Protein AF-A0A1A8RB36-F1 (afdb_monomer_lite)

Foldseek 3Di:
DVVVVVVVVVVVVVVVVVVVVVVVVVVCVVPVPPPDPDDDDDDDDPPDDPVVVVVVVVVVVVVVVVVVVVCVVVVVVVVVPPPDDDDDDDDDDDDDDDDDDDDPDPVVVVVVVVPDPVVVVVVVVVVVVVVDPPDDPVVVVVVVVPPVPPPPPPDPVVVVVVVVVVVVVVVVVVVVVVVVVVVVVVVVVVVVVVVVVVVVVVVVVVVVVVVVVVVVVVVVVVVVVVVVVVVVVVVVVVVVVVVVVVVVVPVVDDDDDDDDDCPVVVVVVVVVVVVVVVVVVVVVVVVVVVVVVVVVVVVVVVVVVVVVVVVVVVVVVVVVVVVVVVVVVVVVVVVVVVVVVVVVVVVVVVVVVVVVVVVVVD

Radius of gyration: 53.54 Å; chains: 1; bounding box: 127×51×149 Å

Secondary structure (DSSP, 8-state):
-HHHHHHHHHHHHHHHHHHHHHHHHHHHHHHS-----------------HHHHHHHHHHHHHHHHHHHHHHHHHHHHHHTSTTS----------PPP--------HHHHHHHHHH--HHHHHHHHHHHHHH---S-HHHHHHHHTTTTT-------HHHHHHHHHHHHHHHHHHHHHHHHHHHHHHHHHHHHHHHHHHHHHHHHHHHHHHHHHHHHHHHHHHHHHHHHHHHHHHHHHHHHHHHHHHHHHHTTS---PPPPPTHHHHHHHHHHHHHHHHHHHHHHHHHHHHHHHHHHHHHHHHHHHHHHHHHHHHHHHHHHHHHHHHHHHHHHHHHHHHHHHHHHHHHHHHHHHHHHHHHHH-

Organism: NCBI:txid704102

Structure (mmCIF, N/CA/C/O backbone):
data_AF-A0A1A8RB36-F1
#
_entry.id   AF-A0A1A8RB36-F1
#
loop_
_atom_site.group_PDB
_atom_site.id
_atom_site.type_symbol
_atom_site.label_atom_id
_atom_site.label_alt_id
_atom_site.label_comp_id
_atom_site.label_asym_id
_atom_site.label_entity_id
_atom_site.label_seq_id
_atom_site.pdbx_PDB_ins_code
_atom_site.Cartn_x
_atom_site.Cartn_y
_atom_site.Cartn_z
_atom_site.occupancy
_atom_site.B_iso_or_equiv
_atom_site.auth_seq_id
_atom_site.auth_comp_id
_atom_site.auth_asym_id
_atom_site.auth_atom_id
_atom_site.pdbx_PDB_model_num
ATOM 1 N N . SER A 1 1 ? -52.722 11.140 6.844 1.00 55.00 1 SER A N 1
ATOM 2 C CA . SER A 1 1 ? -51.279 11.129 6.507 1.00 55.00 1 SER A CA 1
ATOM 3 C C . SER A 1 1 ? -50.569 9.772 6.524 1.00 55.00 1 SER A C 1
ATOM 5 O O . SER A 1 1 ? -49.581 9.642 5.812 1.00 55.00 1 SER A O 1
ATOM 7 N N . ASN A 1 2 ? -51.029 8.730 7.236 1.00 52.72 2 ASN A N 1
ATOM 8 C CA . ASN A 1 2 ? -50.232 7.492 7.382 1.00 52.72 2 ASN A CA 1
ATOM 9 C C . ASN A 1 2 ? -50.156 6.575 6.142 1.00 52.72 2 ASN A C 1
ATOM 11 O O . ASN A 1 2 ? -49.156 5.884 5.969 1.00 52.72 2 ASN A O 1
ATOM 15 N N . LYS A 1 3 ? -51.138 6.595 5.228 1.00 53.09 3 LYS A N 1
ATOM 16 C CA . LYS A 1 3 ? -51.108 5.738 4.021 1.00 53.09 3 LYS A CA 1
ATOM 17 C C . LYS A 1 3 ? -50.068 6.172 2.973 1.00 53.09 3 LYS A C 1
ATOM 19 O O . LYS A 1 3 ? -49.503 5.323 2.291 1.00 53.09 3 LYS A O 1
ATOM 24 N N . ALA A 1 4 ? -49.765 7.469 2.870 1.00 55.53 4 ALA A N 1
ATOM 25 C CA . ALA A 1 4 ? -48.789 7.985 1.901 1.00 55.53 4 ALA A CA 1
ATOM 26 C C . ALA A 1 4 ? -47.330 7.696 2.310 1.00 55.53 4 ALA A C 1
ATOM 28 O O . ALA A 1 4 ? -46.489 7.425 1.456 1.00 55.53 4 ALA A O 1
ATOM 29 N N . SER A 1 5 ? -47.043 7.694 3.617 1.00 56.19 5 SER A N 1
ATOM 30 C CA . SER A 1 5 ? -45.715 7.382 4.172 1.00 56.19 5 SER A CA 1
ATOM 31 C C . SER A 1 5 ? -45.340 5.903 3.994 1.00 56.19 5 SER A C 1
ATOM 33 O O . SER A 1 5 ? -44.224 5.583 3.584 1.00 56.19 5 SER A O 1
ATOM 35 N N . VAL A 1 6 ? -46.300 4.992 4.199 1.00 59.47 6 VAL A N 1
ATOM 36 C CA . VAL A 1 6 ? -46.096 3.543 4.011 1.00 59.47 6 VAL A CA 1
ATOM 37 C C . VAL A 1 6 ? -45.871 3.192 2.535 1.00 59.47 6 VAL A C 1
ATOM 39 O O . VAL A 1 6 ? -45.005 2.378 2.221 1.00 59.47 6 VAL A O 1
ATOM 42 N N . LYS A 1 7 ? -46.581 3.856 1.612 1.00 60.62 7 LYS A N 1
ATOM 43 C CA . LYS A 1 7 ? -46.430 3.617 0.167 1.00 60.62 7 LYS A CA 1
ATOM 44 C C . LYS A 1 7 ? -45.039 4.017 -0.348 1.00 60.62 7 LYS A C 1
ATOM 46 O O . LYS A 1 7 ? -44.454 3.271 -1.123 1.00 60.62 7 LYS A O 1
ATOM 51 N N . LYS A 1 8 ? -44.473 5.129 0.147 1.00 66.00 8 LYS A N 1
ATOM 52 C CA . LYS A 1 8 ? -43.108 5.575 -0.202 1.00 66.00 8 LYS A CA 1
ATOM 53 C C . LYS A 1 8 ? -42.016 4.636 0.323 1.00 66.00 8 LYS A C 1
ATOM 55 O O . LYS A 1 8 ? -41.050 4.375 -0.388 1.00 66.00 8 LYS A O 1
ATOM 60 N N . LYS A 1 9 ? -42.166 4.092 1.538 1.00 68.31 9 LYS A N 1
ATOM 61 C CA . LYS A 1 9 ? -41.209 3.111 2.086 1.00 68.31 9 LYS A CA 1
ATOM 62 C C . LYS A 1 9 ? -41.177 1.821 1.265 1.00 68.31 9 LYS A C 1
ATOM 64 O O . LYS A 1 9 ? -40.094 1.380 0.894 1.00 68.31 9 LYS A O 1
ATOM 69 N N . ASN A 1 10 ? -42.346 1.298 0.889 1.00 73.38 10 ASN A N 1
ATOM 70 C CA . ASN A 1 10 ? -42.429 0.111 0.035 1.00 73.38 10 ASN A CA 1
ATOM 71 C C . ASN A 1 10 ? -41.810 0.335 -1.350 1.00 73.38 10 ASN A C 1
ATOM 73 O O . ASN A 1 10 ? -41.162 -0.566 -1.871 1.00 73.38 10 ASN A O 1
ATOM 77 N N . ASP A 1 11 ? -41.969 1.525 -1.928 1.00 83.25 11 ASP A N 1
ATOM 78 C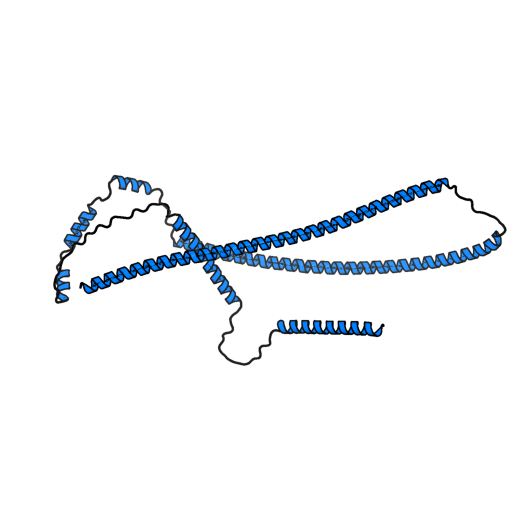 CA . ASP A 1 11 ? -41.381 1.870 -3.228 1.00 83.25 11 ASP A CA 1
ATOM 79 C C . ASP A 1 11 ? -39.845 1.963 -3.155 1.00 83.25 11 ASP A C 1
ATOM 81 O O . ASP A 1 11 ? -39.123 1.429 -3.998 1.00 83.25 11 ASP A O 1
ATOM 85 N N . THR A 1 12 ? -39.325 2.524 -2.059 1.00 82.62 12 THR A N 1
ATOM 86 C CA . THR A 1 12 ? -37.875 2.603 -1.809 1.00 82.62 12 THR A CA 1
ATOM 87 C C . THR A 1 12 ? -37.260 1.211 -1.605 1.00 82.62 12 THR A C 1
ATOM 89 O O . THR A 1 12 ? -36.168 0.926 -2.098 1.00 82.62 12 THR A O 1
ATOM 92 N N . ASP A 1 13 ? -37.965 0.318 -0.905 1.00 84.44 13 ASP A N 1
ATOM 93 C CA . ASP A 1 13 ? -37.527 -1.066 -0.700 1.00 84.44 13 ASP A CA 1
ATOM 94 C C . ASP A 1 13 ? -37.628 -1.908 -1.976 1.00 84.44 13 ASP A C 1
ATOM 96 O O . ASP A 1 13 ? -36.763 -2.749 -2.231 1.00 84.44 13 ASP A O 1
ATOM 100 N N . GLN A 1 14 ? -38.633 -1.658 -2.819 1.00 84.25 14 GLN A N 1
ATOM 101 C CA . GLN A 1 14 ? -38.723 -2.272 -4.143 1.00 84.25 14 GLN A CA 1
ATOM 102 C C . GLN A 1 14 ? -37.589 -1.809 -5.059 1.00 84.25 14 GLN A C 1
ATOM 104 O O . GLN A 1 14 ? -36.980 -2.644 -5.731 1.00 84.25 14 GLN A O 1
ATOM 109 N N . TRP A 1 15 ? -37.253 -0.517 -5.053 1.00 85.94 15 TRP A N 1
ATOM 110 C CA . TRP A 1 15 ? -36.119 0.008 -5.811 1.00 85.94 15 TRP A CA 1
ATOM 111 C C . TRP A 1 15 ? -34.793 -0.597 -5.334 1.00 85.94 15 TRP A C 1
ATOM 113 O O . TRP A 1 15 ? -34.035 -1.116 -6.152 1.00 85.94 15 TRP A O 1
ATOM 123 N N . ARG A 1 16 ? -34.558 -0.663 -4.015 1.00 87.88 16 ARG A N 1
ATOM 124 C CA . ARG A 1 16 ? -33.372 -1.327 -3.444 1.00 87.88 16 ARG A CA 1
ATOM 125 C C . ARG A 1 16 ? -33.250 -2.787 -3.873 1.00 87.88 16 ARG A C 1
ATOM 127 O O . ARG A 1 16 ? -32.173 -3.210 -4.285 1.00 87.88 16 ARG A O 1
ATOM 134 N N . LYS A 1 17 ? -34.344 -3.553 -3.826 1.00 92.38 17 LYS A N 1
ATOM 135 C CA . LYS A 1 17 ? -34.350 -4.958 -4.269 1.00 92.38 17 LYS A CA 1
ATOM 136 C C . LYS A 1 17 ? -34.052 -5.097 -5.763 1.00 92.38 17 LYS A C 1
ATOM 138 O O . LYS A 1 17 ? -33.335 -6.016 -6.148 1.00 92.38 17 LYS A O 1
ATOM 143 N N . ARG A 1 18 ? -34.564 -4.191 -6.603 1.00 90.25 18 ARG A N 1
ATOM 144 C CA . ARG A 1 18 ? -34.265 -4.179 -8.046 1.00 90.25 18 ARG A CA 1
ATOM 145 C C . ARG A 1 18 ? -32.794 -3.873 -8.318 1.00 90.25 18 ARG A C 1
ATOM 147 O O . ARG A 1 18 ? -32.191 -4.560 -9.133 1.00 90.25 18 ARG A O 1
ATOM 154 N N . VAL A 1 19 ? -32.213 -2.903 -7.612 1.00 91.50 19 VAL A N 1
ATOM 155 C CA . VAL A 1 19 ? -30.792 -2.541 -7.747 1.00 91.50 19 VAL A CA 1
ATOM 156 C C . VAL A 1 19 ? -29.882 -3.677 -7.285 1.00 91.50 19 VAL A C 1
ATOM 158 O O . VAL A 1 19 ? -28.946 -4.021 -7.998 1.00 91.50 19 VAL A O 1
ATOM 161 N N . LEU A 1 20 ? -30.180 -4.310 -6.145 1.00 89.31 20 LEU A N 1
ATOM 162 C CA . LEU A 1 20 ? -29.423 -5.474 -5.672 1.00 89.31 20 LEU A CA 1
ATOM 163 C C . LEU A 1 20 ? -29.477 -6.626 -6.679 1.00 89.31 20 LEU A C 1
ATOM 165 O O . LEU A 1 20 ? -28.438 -7.169 -7.035 1.00 89.31 20 LEU A O 1
ATOM 169 N N . LYS A 1 21 ? -30.661 -6.927 -7.222 1.00 91.62 21 LYS A N 1
ATOM 170 C CA . LYS A 1 21 ? -30.822 -7.983 -8.228 1.00 91.62 21 LYS A CA 1
ATOM 171 C C . LYS A 1 21 ? -30.089 -7.666 -9.538 1.00 91.62 21 LYS A C 1
ATOM 173 O O . LYS A 1 21 ? -29.508 -8.563 -10.136 1.00 91.62 21 LYS A O 1
ATOM 178 N N . ALA A 1 22 ? -30.085 -6.406 -9.974 1.00 86.25 22 ALA A N 1
ATOM 179 C CA . ALA A 1 22 ? -29.329 -5.971 -11.150 1.00 86.25 22 ALA A CA 1
ATOM 180 C C . ALA A 1 22 ? -27.809 -6.024 -10.913 1.00 86.25 22 ALA A C 1
ATOM 182 O O . ALA A 1 22 ? -27.064 -6.429 -11.799 1.00 86.25 22 ALA A O 1
ATOM 183 N N . SER A 1 23 ? -27.357 -5.674 -9.707 1.00 84.38 23 SER A N 1
ATOM 184 C CA . SER A 1 23 ? -25.958 -5.793 -9.291 1.00 84.38 23 SER A CA 1
ATOM 185 C C . SER A 1 23 ? -25.507 -7.255 -9.256 1.00 84.38 23 SER A C 1
ATOM 187 O O . SER A 1 23 ? -24.468 -7.585 -9.814 1.00 84.38 23 SER A O 1
ATOM 189 N N . GLU A 1 24 ? -26.280 -8.143 -8.629 1.00 84.62 24 GLU A N 1
ATOM 190 C CA . GLU A 1 24 ? -25.990 -9.583 -8.591 1.00 84.62 24 GLU A CA 1
ATOM 191 C C . GLU A 1 24 ? -25.989 -10.202 -9.992 1.00 84.62 24 GLU A C 1
ATOM 193 O O . GLU A 1 24 ? -25.144 -11.047 -10.287 1.00 84.62 24 GLU A O 1
ATOM 198 N N . PHE A 1 25 ? -26.888 -9.754 -10.873 1.00 84.38 25 PHE A N 1
ATOM 199 C CA . PHE A 1 25 ? -26.923 -10.180 -12.269 1.00 84.38 25 PHE A CA 1
ATOM 200 C C . PHE A 1 25 ? -25.685 -9.707 -13.042 1.00 84.38 25 PHE A C 1
ATOM 202 O O . PHE A 1 25 ? -25.046 -10.521 -13.697 1.00 84.38 25 PHE A O 1
ATOM 209 N N . ALA A 1 26 ? -25.276 -8.443 -12.899 1.00 81.31 26 ALA A N 1
ATOM 210 C CA . ALA A 1 26 ? -24.067 -7.921 -13.538 1.00 81.31 26 ALA A CA 1
ATOM 211 C C . ALA A 1 26 ? -22.793 -8.620 -13.036 1.00 81.31 26 ALA A C 1
ATOM 213 O O . ALA A 1 26 ? -21.917 -8.957 -13.826 1.00 81.31 26 ALA A O 1
ATOM 214 N N . VAL A 1 27 ? -22.699 -8.900 -11.732 1.00 77.25 27 VAL A N 1
ATOM 215 C CA . VAL A 1 27 ? -21.601 -9.694 -11.158 1.00 77.25 27 VAL A CA 1
ATOM 216 C C . VAL A 1 27 ? -21.644 -11.122 -11.709 1.00 77.25 27 VAL A C 1
ATOM 218 O O . VAL A 1 27 ? -20.621 -11.652 -12.132 1.00 77.25 27 VAL A O 1
ATOM 221 N N . SER A 1 28 ? -22.822 -11.737 -11.796 1.00 76.44 28 SER A N 1
ATOM 222 C CA . SER A 1 28 ? -22.956 -13.078 -12.373 1.00 76.44 28 SER A CA 1
ATOM 223 C C . SER A 1 28 ? -22.611 -13.103 -13.862 1.00 76.44 28 SER A C 1
ATOM 225 O O . SER A 1 28 ? -22.030 -14.072 -14.322 1.00 76.44 28 SER A O 1
ATOM 227 N N . GLU A 1 29 ? -22.891 -12.053 -14.628 1.00 76.69 29 GLU A N 1
ATOM 228 C CA . GLU A 1 29 ? -22.567 -11.985 -16.055 1.00 76.69 29 GLU A CA 1
ATOM 229 C C . GLU A 1 29 ? -21.078 -11.710 -16.310 1.00 76.69 29 GLU A C 1
ATOM 231 O O . GLU A 1 29 ? -20.478 -12.334 -17.182 1.00 76.69 29 GLU A O 1
ATOM 236 N N . VAL A 1 30 ? -20.450 -10.851 -15.503 1.00 76.75 30 VAL A N 1
ATOM 237 C CA . VAL A 1 30 ? -19.014 -10.541 -15.606 1.00 76.75 30 VAL A CA 1
ATOM 238 C C . VAL A 1 30 ? -18.143 -11.709 -15.128 1.00 76.75 30 VAL A C 1
ATOM 240 O O . VAL A 1 30 ? -17.067 -11.931 -15.682 1.00 76.75 30 VAL A O 1
ATOM 243 N N . PHE A 1 31 ? -18.601 -12.469 -14.127 1.00 66.88 31 PHE A N 1
ATOM 244 C CA . PHE A 1 31 ? -17.837 -13.571 -13.528 1.00 66.88 31 PHE A CA 1
ATOM 245 C C . PHE A 1 31 ? -18.344 -14.975 -13.897 1.00 66.88 31 PHE A C 1
ATOM 247 O O . PHE A 1 31 ? -17.691 -15.971 -13.560 1.00 66.88 31 PHE A O 1
ATOM 254 N N . SER A 1 32 ? -19.461 -15.102 -14.622 1.00 55.47 32 SER A N 1
ATOM 255 C CA . SER A 1 32 ? -19.815 -16.381 -15.238 1.00 55.47 32 SER A CA 1
ATOM 256 C C . SER A 1 32 ? -18.821 -16.668 -16.349 1.00 55.47 32 SER A C 1
ATOM 258 O O . SER A 1 32 ? -18.614 -15.899 -17.287 1.00 55.47 32 SER A O 1
ATOM 260 N N . HIS A 1 33 ? -18.154 -17.805 -16.208 1.00 49.72 33 HIS A N 1
ATOM 261 C CA . HIS A 1 33 ? -17.255 -18.311 -17.220 1.00 49.72 33 HIS A CA 1
ATOM 262 C C . HIS A 1 33 ? -18.118 -18.581 -18.449 1.00 49.72 33 HIS A C 1
ATOM 264 O O . HIS A 1 33 ? -18.950 -19.491 -18.430 1.00 49.72 33 HIS A O 1
ATOM 270 N N . LYS A 1 34 ? -17.982 -17.736 -19.479 1.00 48.44 34 LYS A N 1
ATOM 271 C CA . LYS A 1 34 ? -18.685 -17.887 -20.752 1.00 48.44 34 LYS A CA 1
ATOM 272 C C . LYS A 1 34 ? -18.519 -19.330 -21.211 1.00 48.44 34 LYS A C 1
ATOM 274 O O . LYS A 1 34 ? -17.426 -19.753 -21.580 1.00 48.44 34 LYS A O 1
ATOM 279 N N . LYS A 1 35 ? -19.616 -20.082 -21.163 1.00 49.25 35 LYS A N 1
ATOM 280 C CA . LYS A 1 35 ? -19.723 -21.410 -21.752 1.00 49.25 35 LYS A CA 1
ATOM 281 C C . LYS A 1 35 ? -19.615 -21.186 -23.256 1.00 49.25 35 LYS A C 1
ATOM 283 O O . LYS A 1 35 ? -20.574 -20.749 -23.891 1.00 49.25 35 LYS A O 1
ATOM 288 N N . THR A 1 36 ? -18.412 -21.362 -23.790 1.00 43.59 36 THR A N 1
ATOM 289 C CA . THR A 1 36 ? -18.126 -21.218 -25.213 1.00 43.59 36 THR A CA 1
ATOM 290 C C . THR A 1 36 ? -19.051 -22.159 -25.971 1.00 43.59 36 THR A C 1
ATOM 292 O O . THR A 1 36 ? -19.034 -23.375 -25.784 1.00 43.59 36 THR A O 1
ATOM 295 N N . HIS A 1 37 ? -19.941 -21.579 -26.775 1.00 42.09 37 HIS A N 1
ATOM 296 C CA . HIS A 1 37 ? -20.704 -22.339 -27.748 1.00 42.09 37 HIS A CA 1
ATOM 297 C C . HIS A 1 37 ? -19.713 -22.967 -28.727 1.00 42.09 37 HIS A C 1
ATOM 299 O O . HIS A 1 37 ? -18.995 -22.278 -29.445 1.00 42.09 37 HIS A O 1
ATOM 305 N N . SER A 1 38 ? -19.665 -24.294 -28.675 1.00 47.50 38 SER A N 1
ATOM 306 C CA . SER A 1 38 ? -19.011 -25.166 -29.638 1.00 47.50 38 SER A CA 1
ATOM 307 C C . SER A 1 38 ? -19.573 -24.893 -31.035 1.00 47.50 38 SER A C 1
ATOM 309 O O . SER A 1 38 ? -20.746 -25.154 -31.299 1.00 47.50 38 SER A O 1
ATOM 311 N N . GLY A 1 39 ? -18.731 -24.344 -31.909 1.00 37.41 39 GLY A N 1
ATOM 312 C CA . GLY A 1 39 ? -18.989 -24.130 -33.330 1.00 37.41 39 GLY A CA 1
ATOM 313 C C . GLY A 1 39 ? -17.654 -24.125 -34.070 1.00 37.41 39 GLY A C 1
ATOM 314 O O . GLY A 1 39 ? -16.886 -23.176 -33.973 1.00 37.41 39 GLY A O 1
ATOM 315 N N . ASN A 1 40 ? -17.352 -25.242 -34.726 1.00 47.59 40 ASN A N 1
ATOM 316 C CA . ASN A 1 40 ? -16.062 -25.602 -35.312 1.00 47.59 40 ASN A CA 1
ATOM 317 C C . ASN A 1 40 ? -15.508 -24.595 -36.342 1.00 47.59 40 ASN A C 1
ATOM 319 O O . ASN A 1 40 ? -16.163 -24.321 -37.342 1.00 47.59 40 ASN A O 1
ATOM 323 N N . SER A 1 41 ? -14.231 -24.218 -36.203 1.00 33.22 41 SER A N 1
ATOM 324 C CA . SER A 1 41 ? -13.307 -24.111 -37.344 1.00 33.22 41 SER A CA 1
ATOM 325 C C . SER A 1 41 ? -11.859 -24.292 -36.875 1.00 33.22 41 SER A C 1
ATOM 327 O O . SER A 1 41 ? -11.356 -23.558 -36.027 1.00 33.22 41 SER A O 1
ATOM 329 N N . ARG A 1 42 ? -11.218 -25.346 -37.386 1.00 50.50 42 ARG A N 1
ATOM 330 C CA . ARG A 1 42 ? -9.823 -25.721 -37.135 1.00 50.50 42 ARG A CA 1
ATOM 331 C C . ARG A 1 42 ? -8.891 -24.695 -37.780 1.00 50.50 42 ARG A C 1
ATOM 333 O O . ARG A 1 42 ? -8.963 -24.532 -38.990 1.00 50.50 42 ARG A O 1
ATOM 340 N N . LEU A 1 43 ? -8.017 -24.092 -36.969 1.00 49.19 43 LEU A N 1
ATOM 341 C CA . LEU A 1 43 ? -6.612 -23.703 -37.229 1.00 49.19 43 LEU A CA 1
ATOM 342 C C . LEU A 1 43 ? -6.194 -22.586 -36.257 1.00 49.19 43 LEU A C 1
ATOM 344 O O . LEU A 1 43 ? -5.782 -21.509 -36.662 1.00 49.19 43 LEU A O 1
ATOM 348 N N . VAL A 1 44 ? -6.295 -22.832 -34.952 1.00 40.00 44 VAL A N 1
ATOM 349 C CA . VAL A 1 44 ? -5.515 -22.085 -33.958 1.00 40.00 44 VAL A CA 1
ATOM 350 C C . VAL A 1 44 ? -5.116 -23.109 -32.911 1.00 40.00 44 VAL A C 1
ATOM 352 O O . VAL A 1 44 ? -5.971 -23.647 -32.204 1.00 40.00 44 VAL A O 1
ATOM 355 N N . ALA A 1 45 ? -3.828 -23.454 -32.885 1.00 43.41 45 ALA A N 1
ATOM 356 C CA . ALA A 1 45 ? -3.251 -24.197 -31.776 1.00 43.41 45 ALA A CA 1
ATOM 357 C C . ALA A 1 45 ? -3.665 -23.479 -30.479 1.00 43.41 45 ALA A C 1
ATOM 359 O O . ALA A 1 45 ? -3.540 -22.253 -30.436 1.00 43.41 45 ALA A O 1
ATOM 360 N N . PRO A 1 46 ? -4.207 -24.182 -29.467 1.00 42.81 46 PRO A N 1
ATOM 361 C CA . PRO A 1 46 ? -4.591 -23.555 -28.209 1.00 42.81 46 PRO A CA 1
ATOM 362 C C . PRO A 1 46 ? -3.404 -22.735 -27.720 1.00 42.81 46 PRO A C 1
ATOM 364 O O . PRO A 1 46 ? -2.336 -23.315 -27.526 1.00 42.81 46 PRO A O 1
ATOM 367 N N . LEU A 1 47 ? -3.556 -21.407 -27.621 1.00 49.19 47 LEU A N 1
ATOM 368 C CA . LEU A 1 47 ? -2.488 -20.550 -27.120 1.00 49.19 47 LEU A CA 1
ATOM 369 C C . LEU A 1 47 ? -2.085 -21.110 -25.764 1.00 49.19 47 LEU A C 1
ATOM 371 O O . LEU A 1 47 ? -2.891 -21.228 -24.837 1.00 49.19 47 LEU A O 1
ATOM 375 N N . GLN A 1 48 ? -0.857 -21.597 -25.776 1.00 50.66 48 GLN A N 1
ATOM 376 C CA . GLN A 1 48 ? -0.226 -22.370 -24.740 1.00 50.66 48 GLN A CA 1
ATOM 377 C C . GLN A 1 48 ? -0.193 -21.524 -23.460 1.00 50.66 48 GLN A C 1
ATOM 379 O O . GLN A 1 48 ? -0.197 -20.295 -23.491 1.00 50.66 48 GLN A O 1
ATOM 384 N N . SER A 1 49 ? -0.291 -22.236 -22.343 1.00 54.47 49 SER A N 1
ATOM 385 C CA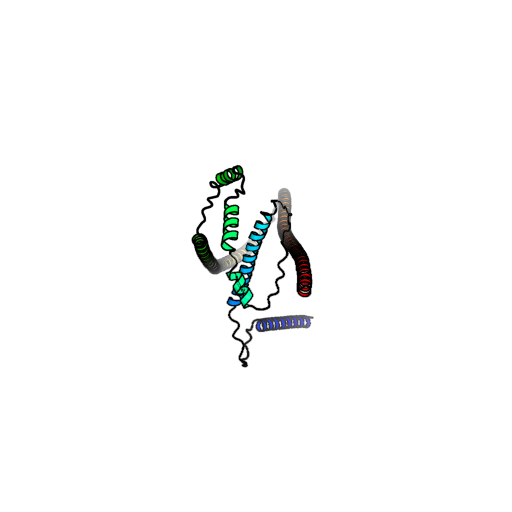 . SER A 1 49 ? -0.266 -21.800 -20.946 1.00 54.47 49 SER A CA 1
ATOM 386 C C . SER A 1 49 ? 0.348 -20.425 -20.650 1.00 54.47 49 SER A C 1
ATOM 388 O O . SER A 1 49 ? 1.386 -20.067 -21.190 1.00 54.47 49 SER A O 1
ATOM 390 N N . LEU A 1 50 ? -0.226 -19.739 -19.652 1.00 56.28 50 LEU A N 1
ATOM 391 C CA . LEU A 1 50 ? 0.305 -18.551 -18.955 1.00 56.28 50 LEU A CA 1
ATOM 392 C C . LEU A 1 50 ? 1.835 -18.587 -18.700 1.00 56.28 50 LEU A C 1
ATOM 394 O O . LEU A 1 50 ? 2.464 -17.536 -18.662 1.00 56.28 50 LEU A O 1
ATOM 398 N N . ASP A 1 51 ? 2.412 -19.785 -18.580 1.00 54.84 51 ASP A N 1
ATOM 399 C CA . ASP A 1 51 ? 3.854 -20.068 -18.500 1.00 54.84 51 ASP A CA 1
ATOM 400 C C . ASP A 1 51 ? 4.673 -19.486 -19.671 1.00 54.84 51 ASP A C 1
ATOM 402 O O . ASP A 1 51 ? 5.722 -18.900 -19.448 1.00 54.84 51 ASP A O 1
ATOM 406 N N . GLN A 1 52 ? 4.177 -19.532 -20.913 1.00 58.97 52 GLN A N 1
ATOM 407 C CA . GLN A 1 52 ? 4.933 -19.022 -22.068 1.00 58.97 52 GLN A CA 1
ATOM 408 C C . GLN A 1 52 ? 4.986 -17.494 -22.139 1.00 58.97 52 GLN A C 1
ATOM 410 O O . GLN A 1 52 ? 5.953 -16.934 -22.647 1.00 58.97 52 GLN A O 1
ATOM 415 N N . PHE A 1 53 ? 3.967 -16.799 -21.623 1.00 49.84 53 PHE A N 1
ATOM 416 C CA . PHE A 1 53 ? 4.020 -15.338 -21.504 1.00 49.84 53 PHE A CA 1
ATOM 417 C C . PHE A 1 53 ? 5.006 -14.902 -20.411 1.00 49.84 53 PHE A C 1
ATOM 419 O O . PHE A 1 53 ? 5.639 -13.862 -20.563 1.00 49.84 53 PHE A O 1
ATOM 426 N N . ALA A 1 54 ? 5.180 -15.709 -19.357 1.00 58.53 54 ALA A N 1
ATOM 427 C CA . ALA A 1 54 ? 6.183 -15.464 -18.323 1.00 58.53 54 ALA A CA 1
ATOM 428 C C . ALA A 1 54 ? 7.612 -15.675 -18.852 1.00 58.53 54 ALA A C 1
ATOM 430 O O . ALA A 1 54 ? 8.479 -14.843 -18.599 1.00 58.53 54 ALA A O 1
ATOM 431 N N . ASP A 1 55 ? 7.830 -16.705 -19.675 1.00 60.09 55 ASP A N 1
ATOM 432 C CA . ASP A 1 55 ? 9.131 -16.962 -20.307 1.00 60.09 55 ASP A CA 1
ATOM 433 C C . ASP A 1 55 ? 9.581 -15.807 -21.230 1.00 60.09 55 ASP A C 1
ATOM 435 O O . ASP A 1 55 ? 10.775 -15.533 -21.359 1.00 60.09 55 ASP A O 1
ATOM 439 N N . HIS A 1 56 ? 8.640 -15.089 -21.857 1.00 66.38 56 HIS A N 1
ATOM 440 C CA . HIS A 1 56 ? 8.943 -13.913 -22.681 1.00 66.38 56 HIS A CA 1
ATOM 441 C C . HIS A 1 56 ? 9.342 -12.679 -21.859 1.00 66.38 56 HIS A C 1
ATOM 443 O O . HIS A 1 56 ? 10.251 -11.951 -22.268 1.00 66.38 56 HIS A O 1
ATOM 449 N N . ASP A 1 57 ? 8.708 -12.456 -20.706 1.00 75.56 57 ASP A N 1
ATOM 450 C CA . ASP A 1 57 ? 9.073 -11.375 -19.781 1.00 75.56 57 ASP A CA 1
ATOM 451 C C . ASP A 1 57 ? 10.429 -11.656 -19.103 1.00 75.56 57 ASP A C 1
ATOM 453 O O . ASP A 1 57 ? 11.241 -10.742 -18.911 1.00 75.56 57 ASP A O 1
ATOM 457 N N . ASP A 1 58 ? 10.720 -12.926 -18.818 1.00 77.56 58 ASP A N 1
ATOM 458 C CA . ASP A 1 58 ? 12.011 -13.384 -18.300 1.00 77.56 58 ASP A CA 1
ATOM 459 C C . ASP A 1 58 ? 13.117 -13.228 -19.360 1.00 77.56 58 ASP A C 1
ATOM 461 O O . ASP A 1 58 ? 14.141 -12.598 -19.097 1.00 77.56 58 ASP A O 1
ATOM 465 N N . ALA A 1 59 ? 12.888 -13.660 -20.605 1.00 81.12 59 ALA A N 1
ATOM 466 C CA . ALA A 1 59 ? 13.842 -13.454 -21.700 1.00 81.12 59 ALA A CA 1
ATOM 467 C C . ALA A 1 59 ? 14.096 -11.960 -21.995 1.00 81.12 59 ALA A C 1
ATOM 469 O O . ALA A 1 59 ? 15.226 -11.556 -22.286 1.00 81.12 59 ALA A O 1
ATOM 470 N N . TYR A 1 60 ? 13.063 -11.115 -21.900 1.00 81.12 60 TYR A N 1
ATOM 471 C CA . TYR A 1 60 ? 13.188 -9.669 -22.097 1.00 81.12 60 TYR A CA 1
ATOM 472 C C . TYR A 1 60 ? 13.965 -8.994 -20.959 1.00 81.12 60 TYR A C 1
ATOM 474 O O . TYR A 1 60 ? 14.817 -8.135 -21.206 1.00 81.12 60 TYR A O 1
ATOM 482 N N . SER A 1 61 ? 13.719 -9.397 -19.712 1.00 85.25 61 SER A N 1
ATOM 483 C CA . SER A 1 61 ? 14.448 -8.876 -18.552 1.00 85.25 61 SER A CA 1
ATOM 484 C C . SER A 1 61 ? 15.904 -9.356 -18.510 1.00 85.25 61 SER A C 1
ATOM 486 O O . SER A 1 61 ? 16.789 -8.563 -18.176 1.00 85.25 61 SER A O 1
ATOM 488 N N . GLU A 1 62 ? 16.188 -10.583 -18.954 1.00 84.69 62 GLU A N 1
ATOM 489 C CA . GLU A 1 62 ? 17.548 -11.086 -19.173 1.00 84.69 62 GLU A CA 1
ATOM 490 C C . GLU A 1 62 ? 18.281 -10.301 -20.265 1.00 84.69 62 GLU A C 1
ATOM 492 O O . GLU A 1 62 ? 19.404 -9.844 -20.046 1.00 84.69 62 GLU A O 1
ATOM 497 N N . ALA A 1 63 ? 17.641 -10.063 -21.414 1.00 89.38 63 ALA A N 1
ATOM 498 C CA . ALA A 1 63 ? 18.219 -9.247 -22.480 1.00 89.38 63 ALA A CA 1
ATOM 499 C C . ALA A 1 63 ? 18.515 -7.815 -22.001 1.00 89.38 63 ALA A C 1
ATOM 501 O O . ALA A 1 63 ? 19.566 -7.252 -22.314 1.00 89.38 63 ALA A O 1
ATOM 502 N N . GLN A 1 64 ? 17.626 -7.233 -21.192 1.00 86.75 64 GLN A N 1
ATOM 503 C CA . GLN A 1 64 ? 17.811 -5.896 -20.635 1.00 86.75 64 GLN A CA 1
ATOM 504 C C . GLN A 1 64 ? 18.956 -5.838 -19.608 1.00 86.75 64 GLN A C 1
ATOM 506 O O . GLN A 1 64 ? 19.704 -4.858 -19.588 1.00 86.75 64 GLN A O 1
ATOM 511 N N . ALA A 1 65 ? 19.127 -6.879 -18.790 1.00 91.06 65 ALA A N 1
ATOM 512 C CA . ALA A 1 65 ? 20.242 -6.995 -17.852 1.00 91.06 65 ALA A CA 1
ATOM 513 C C . ALA A 1 65 ? 21.582 -7.195 -18.578 1.00 91.06 65 ALA A C 1
ATOM 515 O O . ALA A 1 65 ? 22.545 -6.494 -18.280 1.00 91.06 65 ALA A O 1
ATOM 516 N N . LEU A 1 66 ? 21.625 -8.069 -19.590 1.00 93.12 66 LEU A N 1
ATOM 517 C CA . LEU A 1 66 ? 22.816 -8.296 -20.416 1.00 93.12 66 LEU A CA 1
ATOM 518 C C . LEU A 1 66 ? 23.253 -7.026 -21.150 1.00 93.12 66 LEU A C 1
ATOM 520 O O . LEU A 1 66 ? 24.441 -6.710 -21.181 1.00 93.12 66 LEU A O 1
ATOM 524 N N . LEU A 1 67 ? 22.301 -6.266 -21.699 1.00 88.06 67 LEU A N 1
ATOM 525 C CA . LEU A 1 67 ? 22.582 -4.963 -22.302 1.00 88.06 67 LEU A CA 1
ATOM 526 C C . LEU A 1 67 ? 23.068 -3.948 -21.263 1.00 88.06 67 LEU A C 1
ATOM 528 O O . LEU A 1 67 ? 23.972 -3.173 -21.559 1.00 88.06 67 LEU A O 1
ATOM 532 N N . GLY A 1 68 ? 22.508 -3.953 -20.050 1.00 92.12 68 GLY A N 1
ATOM 533 C CA . GLY A 1 68 ? 22.959 -3.099 -18.949 1.00 92.12 68 GLY A CA 1
ATOM 534 C C . GLY A 1 68 ? 24.400 -3.387 -18.525 1.00 92.12 68 GLY A C 1
ATOM 535 O O . GLY A 1 68 ? 25.206 -2.462 -18.421 1.00 92.12 68 GLY A O 1
ATOM 536 N N . ASP A 1 69 ? 24.742 -4.662 -18.355 1.00 92.94 69 ASP A N 1
ATOM 537 C CA . ASP A 1 69 ? 26.083 -5.112 -17.976 1.00 92.94 69 ASP A CA 1
ATOM 538 C C . ASP A 1 69 ? 27.107 -4.855 -19.092 1.00 92.94 69 ASP A C 1
ATOM 540 O O . ASP A 1 69 ? 28.227 -4.402 -18.833 1.00 92.94 69 ASP A O 1
ATOM 544 N N . TRP A 1 70 ? 26.723 -5.086 -20.351 1.00 93.31 70 TRP A N 1
ATOM 545 C CA . TRP A 1 70 ? 27.572 -4.822 -21.514 1.00 93.31 70 TRP A CA 1
ATOM 546 C C . TRP A 1 70 ? 27.811 -3.322 -21.730 1.00 93.31 70 TRP A C 1
ATOM 548 O O . TRP A 1 70 ? 28.951 -2.896 -21.906 1.00 93.31 70 TRP A O 1
ATOM 558 N N . LEU A 1 71 ? 26.768 -2.491 -21.632 1.00 88.50 71 LEU A N 1
ATOM 559 C CA . LEU A 1 71 ? 26.918 -1.033 -21.687 1.00 88.50 71 LEU A CA 1
ATOM 560 C C . LEU A 1 71 ? 27.749 -0.515 -20.508 1.00 88.50 71 LEU A C 1
ATOM 562 O O . LEU A 1 71 ? 28.570 0.377 -20.686 1.00 88.50 71 LEU A O 1
ATOM 566 N N . GLY A 1 72 ? 27.579 -1.087 -19.315 1.00 88.69 72 GLY A N 1
ATOM 567 C CA . GLY A 1 72 ? 28.351 -0.716 -18.130 1.00 88.69 72 GLY A CA 1
ATOM 568 C C . GLY A 1 72 ? 29.830 -1.103 -18.201 1.00 88.69 72 GLY A C 1
ATOM 569 O O . GLY A 1 72 ? 30.654 -0.443 -17.572 1.00 88.69 72 GLY A O 1
ATOM 570 N N . THR A 1 73 ? 30.177 -2.146 -18.957 1.00 83.19 73 THR A N 1
ATOM 571 C CA . THR A 1 73 ? 31.570 -2.558 -19.193 1.00 83.19 73 THR A CA 1
ATOM 572 C C . THR A 1 73 ? 32.203 -1.790 -20.348 1.00 83.19 73 THR A C 1
ATOM 574 O O . THR A 1 73 ? 33.342 -1.357 -20.214 1.00 83.19 73 THR A O 1
ATOM 577 N N . LYS A 1 74 ? 31.469 -1.541 -21.440 1.00 80.50 74 LYS A N 1
ATOM 578 C CA . LYS A 1 74 ? 31.962 -0.748 -22.576 1.00 80.50 74 LYS A CA 1
ATOM 579 C C . LYS A 1 74 ? 32.142 0.732 -22.253 1.00 80.50 74 LYS A C 1
ATOM 581 O O . LYS A 1 74 ? 33.218 1.251 -22.502 1.00 80.50 74 LYS A O 1
ATOM 586 N N . LEU A 1 75 ? 31.169 1.373 -21.600 1.00 74.88 75 LEU A N 1
ATOM 587 C CA . LEU A 1 75 ? 31.301 2.779 -21.190 1.00 74.88 75 LEU A CA 1
ATOM 588 C C . LEU A 1 75 ? 32.396 2.981 -20.134 1.00 74.88 75 LEU A C 1
ATOM 590 O O . LEU A 1 75 ? 32.991 4.046 -20.067 1.00 74.88 75 LEU A O 1
ATOM 594 N N . ARG A 1 76 ? 32.664 1.969 -19.299 1.00 72.12 76 ARG A N 1
ATOM 595 C CA . ARG A 1 76 ? 33.746 2.027 -18.310 1.00 72.12 76 ARG A CA 1
ATOM 596 C C . ARG A 1 76 ? 35.121 1.879 -18.961 1.00 72.12 76 ARG A C 1
ATOM 598 O O . ARG A 1 76 ? 36.015 2.609 -18.580 1.00 72.12 76 ARG A O 1
ATOM 605 N N . LEU A 1 77 ? 35.251 0.994 -19.952 1.00 66.44 77 LEU A N 1
ATOM 606 C CA . LEU A 1 77 ? 36.465 0.849 -20.765 1.00 66.44 77 LEU A CA 1
ATOM 607 C C . LEU A 1 77 ? 36.749 2.090 -21.621 1.00 66.44 77 LEU A C 1
ATOM 609 O O . LEU A 1 77 ? 37.901 2.474 -21.750 1.00 66.44 77 LEU A O 1
ATOM 613 N N . GLU A 1 78 ? 35.715 2.720 -22.184 1.00 62.84 78 GLU A N 1
ATOM 614 C CA . GLU A 1 78 ? 35.865 3.956 -22.965 1.00 62.84 78 GLU A CA 1
ATOM 615 C C . GLU A 1 78 ? 36.268 5.152 -22.086 1.00 62.84 78 GLU A C 1
ATOM 617 O O . GLU A 1 78 ? 37.075 5.959 -22.523 1.00 62.84 78 GLU A O 1
ATOM 622 N N . LEU A 1 79 ? 35.789 5.241 -20.836 1.00 58.47 79 LEU A N 1
ATOM 623 C CA . LEU A 1 79 ? 36.230 6.278 -19.887 1.00 58.47 79 LEU A CA 1
ATOM 624 C C . LEU A 1 79 ? 37.650 6.060 -19.337 1.00 58.47 79 LEU A C 1
ATOM 626 O O . LEU A 1 79 ? 38.236 6.995 -18.812 1.00 58.47 79 LEU A O 1
ATOM 630 N N . GLU A 1 80 ? 38.174 4.837 -19.396 1.00 55.28 80 GLU A N 1
ATOM 631 C CA . GLU A 1 80 ? 39.498 4.478 -18.860 1.00 55.28 80 GLU A CA 1
ATOM 632 C C . GLU A 1 80 ? 40.598 4.560 -19.940 1.00 55.28 80 GLU A C 1
ATOM 634 O O . GLU A 1 80 ? 41.769 4.360 -19.640 1.00 55.28 80 GLU A O 1
ATOM 639 N N . MET A 1 81 ? 40.226 4.867 -21.192 1.00 51.62 81 MET A N 1
ATOM 640 C CA . MET A 1 81 ? 41.128 5.027 -22.342 1.00 51.62 81 MET A CA 1
ATOM 641 C C . MET A 1 81 ? 41.179 6.460 -22.914 1.00 51.62 81 MET A C 1
ATOM 643 O O . MET A 1 81 ? 41.884 6.678 -23.893 1.00 51.62 81 MET A O 1
ATOM 647 N N . ASP A 1 82 ? 40.446 7.423 -22.342 1.00 43.44 82 ASP A N 1
ATOM 648 C CA . ASP A 1 82 ? 40.335 8.807 -22.861 1.00 43.44 82 ASP A CA 1
ATOM 649 C C . ASP A 1 82 ? 41.366 9.788 -22.254 1.00 43.44 82 ASP A C 1
ATOM 651 O O . ASP A 1 82 ? 41.302 10.982 -22.522 1.00 43.44 82 ASP A O 1
ATOM 655 N N . ASP A 1 83 ? 42.322 9.299 -21.450 1.00 46.16 83 ASP A N 1
ATOM 656 C CA . ASP A 1 83 ? 43.343 10.126 -20.774 1.00 46.16 83 ASP A CA 1
ATOM 657 C C . ASP A 1 83 ? 44.779 9.954 -21.329 1.00 46.16 83 ASP A C 1
ATOM 659 O O . ASP A 1 83 ? 45.726 10.403 -20.694 1.00 46.16 83 ASP A O 1
ATOM 663 N N . GLU A 1 84 ? 44.985 9.356 -22.510 1.00 44.00 84 GLU A N 1
ATOM 664 C CA . GLU A 1 84 ? 46.327 9.265 -23.124 1.00 44.00 84 GLU A CA 1
ATOM 665 C C . GLU A 1 84 ? 46.301 9.638 -24.621 1.00 44.00 84 GLU A C 1
ATOM 667 O O . GLU A 1 84 ? 45.972 8.835 -25.494 1.00 44.00 84 GLU A O 1
ATOM 672 N N . ASP A 1 85 ? 46.598 10.918 -24.853 1.00 39.22 85 ASP A N 1
ATOM 673 C CA . ASP A 1 85 ? 47.199 11.593 -26.011 1.00 39.22 85 ASP A CA 1
ATOM 674 C C . ASP A 1 85 ? 47.101 10.999 -27.439 1.00 39.22 85 ASP A C 1
ATOM 676 O O . ASP A 1 85 ? 47.676 9.973 -27.805 1.00 39.22 85 ASP A O 1
ATOM 680 N N . ASP A 1 86 ? 46.487 11.811 -28.309 1.00 39.28 86 ASP A N 1
ATOM 681 C CA . ASP A 1 86 ? 46.622 11.833 -29.771 1.00 39.28 86 ASP A CA 1
ATOM 682 C C . ASP A 1 86 ? 48.023 12.330 -30.183 1.00 39.28 86 ASP A C 1
ATOM 684 O O . ASP A 1 86 ? 48.432 13.430 -29.799 1.00 39.28 86 ASP A O 1
ATOM 688 N N . PRO A 1 87 ? 48.745 11.579 -31.033 1.00 42.16 87 PRO A N 1
ATOM 689 C CA . PRO A 1 87 ? 49.383 12.254 -32.159 1.00 42.16 87 PRO A CA 1
ATOM 690 C C . PRO A 1 87 ? 49.078 11.584 -33.506 1.00 42.16 87 PRO A C 1
ATOM 692 O O . PRO A 1 87 ? 49.763 10.670 -33.971 1.00 42.16 87 PRO A O 1
ATOM 695 N N . ARG A 1 88 ? 48.112 12.146 -34.233 1.00 31.27 88 ARG A N 1
ATOM 696 C CA . ARG A 1 88 ? 48.091 12.126 -35.698 1.00 31.27 88 ARG A CA 1
ATOM 697 C C . ARG A 1 88 ? 49.240 12.967 -36.260 1.00 31.27 88 ARG A C 1
ATOM 699 O O . ARG A 1 88 ? 49.267 14.181 -36.073 1.00 31.27 88 ARG A O 1
ATOM 706 N N . ASN A 1 89 ? 50.090 12.335 -37.070 1.00 30.08 89 ASN A N 1
ATOM 707 C CA . ASN A 1 89 ? 50.319 12.640 -38.496 1.00 30.08 89 ASN A CA 1
ATOM 708 C C . ASN A 1 89 ? 51.770 12.353 -38.902 1.00 30.08 89 ASN A C 1
ATOM 710 O O . ASN A 1 89 ? 52.670 13.126 -38.590 1.00 30.08 89 ASN A O 1
ATOM 714 N N . THR A 1 90 ? 51.972 11.335 -39.736 1.00 31.27 90 THR A N 1
ATOM 715 C CA . THR A 1 90 ? 52.877 11.442 -40.893 1.00 31.27 90 THR A CA 1
ATOM 716 C C . THR A 1 90 ? 52.523 10.344 -41.888 1.00 31.27 90 THR A C 1
ATOM 718 O O . THR A 1 90 ? 52.880 9.182 -41.735 1.00 31.27 90 THR A O 1
ATOM 721 N N . ALA A 1 91 ? 51.735 10.725 -42.889 1.00 37.66 91 ALA A N 1
ATOM 722 C CA . ALA A 1 91 ? 51.639 9.998 -44.140 1.00 37.66 91 ALA A CA 1
ATOM 723 C C . ALA A 1 91 ? 52.601 10.676 -45.123 1.00 37.66 91 ALA A C 1
ATOM 725 O O . ALA A 1 91 ? 52.357 11.809 -45.527 1.00 37.66 91 ALA A O 1
ATOM 726 N N . GLU A 1 92 ? 53.665 9.980 -45.505 1.00 32.72 92 GLU A N 1
ATOM 727 C CA . GLU A 1 92 ? 54.446 10.223 -46.724 1.00 32.72 92 GLU A CA 1
ATOM 728 C C . GLU A 1 92 ? 54.568 8.849 -47.394 1.00 32.72 92 GLU A C 1
ATOM 730 O O . GLU A 1 92 ? 55.187 7.933 -46.870 1.00 32.72 92 GLU A O 1
ATOM 735 N N . ASN A 1 93 ? 53.697 8.530 -48.349 1.00 34.50 93 ASN A N 1
ATOM 736 C CA . ASN A 1 93 ? 53.897 8.767 -49.777 1.00 34.50 93 ASN A CA 1
ATOM 737 C C . ASN A 1 93 ? 55.269 8.300 -50.282 1.00 34.50 93 ASN A C 1
ATOM 739 O O . ASN A 1 93 ? 56.217 9.074 -50.315 1.00 34.50 93 ASN A O 1
ATOM 743 N N . THR A 1 94 ? 55.347 7.063 -50.769 1.00 30.64 94 THR A N 1
ATOM 744 C CA . THR A 1 94 ? 56.179 6.725 -51.931 1.00 30.64 94 THR A CA 1
ATOM 745 C C . THR A 1 94 ? 55.536 5.537 -52.639 1.00 30.64 94 THR A C 1
ATOM 747 O O . THR A 1 94 ? 55.694 4.389 -52.237 1.00 30.64 94 THR A O 1
ATOM 750 N N . GLN A 1 95 ? 54.782 5.821 -53.698 1.00 36.12 95 GLN A N 1
ATOM 751 C CA . GLN A 1 95 ? 54.669 4.885 -54.811 1.00 36.12 95 GLN A CA 1
ATOM 752 C C . GLN A 1 95 ? 55.840 5.126 -55.769 1.00 36.12 95 GLN A C 1
ATOM 754 O O . GLN A 1 95 ? 56.098 6.284 -56.104 1.00 36.12 95 GLN A O 1
ATOM 759 N N . PRO A 1 96 ? 56.489 4.080 -56.296 1.00 32.59 96 PRO A N 1
ATOM 760 C CA . PRO A 1 96 ? 57.130 4.142 -57.595 1.00 32.59 96 PRO A CA 1
ATOM 761 C C . PRO A 1 96 ? 56.116 3.721 -58.661 1.00 32.59 96 PRO A C 1
ATOM 763 O O . PRO A 1 96 ? 55.611 2.600 -58.672 1.00 32.59 96 PRO A O 1
ATOM 766 N N . ALA A 1 97 ? 55.818 4.656 -59.554 1.00 33.12 97 ALA A N 1
ATOM 767 C CA . ALA A 1 97 ? 55.126 4.385 -60.798 1.00 33.12 97 ALA A CA 1
ATOM 768 C C . ALA A 1 97 ? 56.054 3.694 -61.815 1.00 33.12 97 ALA A C 1
ATOM 770 O O . ALA A 1 97 ? 57.272 3.859 -61.769 1.00 33.12 97 ALA A O 1
ATOM 771 N N . ALA A 1 98 ? 55.390 3.075 -62.796 1.00 35.97 98 ALA A N 1
ATOM 772 C CA . ALA A 1 98 ? 55.856 2.613 -64.105 1.00 35.97 98 ALA A CA 1
ATOM 773 C C . ALA A 1 98 ? 56.370 1.171 -64.205 1.00 35.97 98 ALA A C 1
ATOM 775 O O . ALA A 1 98 ? 57.551 0.933 -64.026 1.00 35.97 98 ALA A O 1
ATOM 776 N N . PHE A 1 99 ? 55.504 0.278 -64.705 1.00 35.56 99 PHE A N 1
ATOM 777 C CA . PHE A 1 99 ? 55.824 -0.561 -65.869 1.00 35.56 99 PHE A CA 1
ATOM 778 C C . PHE A 1 99 ? 54.563 -0.765 -66.720 1.00 35.56 99 PHE A C 1
ATOM 780 O O . PHE A 1 99 ? 53.716 -1.608 -66.444 1.00 35.56 99 PHE A O 1
ATOM 787 N N . ALA A 1 100 ? 54.431 0.049 -67.767 1.00 49.62 100 ALA A N 1
ATOM 788 C CA . ALA A 1 100 ? 53.479 -0.185 -68.842 1.00 49.62 100 ALA A CA 1
ATOM 789 C C . ALA A 1 100 ? 54.031 -1.293 -69.748 1.00 49.62 100 ALA A C 1
ATOM 791 O O . ALA A 1 100 ? 54.973 -1.058 -70.510 1.00 49.62 100 ALA A O 1
ATOM 792 N N . HIS A 1 101 ? 53.455 -2.492 -69.684 1.00 48.84 101 HIS A N 1
ATOM 793 C CA . HIS A 1 101 ? 53.739 -3.562 -70.635 1.00 48.84 101 HIS A CA 1
ATOM 794 C C . HIS A 1 101 ? 52.435 -4.076 -71.241 1.00 48.84 101 HIS A C 1
ATOM 796 O O . HIS A 1 101 ? 51.511 -4.471 -70.542 1.00 48.84 101 HIS A O 1
ATOM 802 N N . ASN A 1 102 ? 52.364 -4.017 -72.571 1.00 56.47 102 ASN A N 1
ATOM 803 C CA . ASN A 1 102 ? 51.280 -4.580 -73.362 1.00 56.47 102 ASN A CA 1
ATOM 804 C C . ASN A 1 102 ? 51.329 -6.109 -73.248 1.00 56.47 102 ASN A C 1
ATOM 806 O O . ASN A 1 102 ? 52.300 -6.720 -73.692 1.00 56.47 102 ASN A O 1
ATOM 810 N N . TYR A 1 103 ? 50.285 -6.715 -72.686 1.00 51.47 103 TYR A N 1
ATOM 811 C CA . TYR A 1 103 ? 50.129 -8.167 -72.597 1.00 51.47 103 TYR A CA 1
ATOM 812 C C . TYR A 1 103 ? 49.043 -8.610 -73.580 1.00 51.47 103 TYR A C 1
ATOM 814 O O . TYR A 1 103 ? 47.875 -8.272 -73.408 1.00 51.47 103 TYR A O 1
ATOM 822 N N . SER A 1 104 ? 49.415 -9.339 -74.634 1.00 59.44 104 SER A N 1
ATOM 823 C CA . SER A 1 104 ? 48.472 -9.850 -75.642 1.00 59.44 104 SER A CA 1
ATOM 824 C C . SER A 1 104 ? 48.067 -11.316 -75.427 1.00 59.44 104 SER A C 1
ATOM 826 O O . SER A 1 104 ? 47.238 -11.818 -76.185 1.00 59.44 104 SER A O 1
ATOM 828 N N . ASN A 1 105 ? 48.601 -12.008 -74.409 1.00 65.25 105 ASN A N 1
ATOM 829 C CA . ASN A 1 105 ? 48.238 -13.390 -74.076 1.00 65.25 105 ASN A CA 1
ATOM 830 C C . ASN A 1 105 ? 48.511 -13.733 -72.592 1.00 65.25 105 ASN A C 1
ATOM 832 O O . ASN A 1 105 ? 49.468 -13.242 -71.999 1.00 65.25 105 ASN A O 1
ATOM 836 N N . PHE A 1 106 ? 47.673 -14.598 -72.013 1.00 67.06 106 PHE A N 1
ATOM 837 C CA . PHE A 1 106 ? 47.704 -15.054 -70.618 1.00 67.06 106 PHE A CA 1
ATOM 838 C C . PHE A 1 106 ? 48.913 -15.954 -70.300 1.00 67.06 106 PHE A C 1
ATOM 840 O O . PHE A 1 106 ? 49.425 -15.924 -69.184 1.00 67.06 106 PHE A O 1
ATOM 847 N N . ASP A 1 107 ? 49.414 -16.705 -71.284 1.00 73.56 107 ASP A N 1
ATOM 848 C CA . ASP A 1 107 ? 50.569 -17.596 -71.095 1.00 73.56 107 ASP A CA 1
ATOM 849 C C . ASP A 1 107 ? 51.898 -16.830 -70.932 1.00 73.56 107 ASP A C 1
ATOM 851 O O . ASP A 1 107 ? 52.771 -17.262 -70.178 1.00 73.56 107 ASP A O 1
ATOM 855 N N . ASP A 1 108 ? 52.029 -15.647 -71.546 1.00 70.25 108 ASP A N 1
ATOM 856 C CA . ASP A 1 108 ? 53.215 -14.782 -71.403 1.00 70.25 108 ASP A CA 1
ATOM 857 C C . ASP A 1 108 ? 53.340 -14.189 -69.987 1.00 70.25 108 ASP A C 1
ATOM 859 O O . ASP A 1 108 ? 54.447 -13.918 -69.521 1.00 70.25 108 ASP A O 1
ATOM 863 N N . LEU A 1 109 ? 52.217 -14.010 -69.276 1.00 68.25 109 LEU A N 1
ATOM 864 C CA . LEU A 1 109 ? 52.210 -13.540 -67.884 1.00 68.25 109 LEU A CA 1
ATOM 865 C C . LEU A 1 109 ? 52.803 -14.590 -66.940 1.00 68.25 109 LEU A C 1
ATOM 867 O O . LEU A 1 109 ? 53.598 -14.259 -66.063 1.00 68.25 109 LEU A O 1
ATOM 871 N N . TYR A 1 110 ? 52.439 -15.858 -67.139 1.00 67.00 110 TYR A N 1
ATOM 872 C CA . TYR A 1 110 ? 52.933 -16.955 -66.309 1.00 67.00 110 TYR A CA 1
ATOM 873 C C . TYR A 1 110 ? 54.401 -17.274 -66.583 1.00 67.00 110 TYR A C 1
ATOM 875 O O . TYR A 1 110 ? 55.137 -17.565 -65.643 1.00 67.00 110 TYR A O 1
ATOM 883 N N . ALA A 1 111 ? 54.838 -17.184 -67.842 1.00 65.88 111 ALA A N 1
ATOM 884 C CA . ALA A 1 111 ? 56.239 -17.382 -68.199 1.00 65.88 111 ALA A CA 1
ATOM 885 C C . ALA A 1 111 ? 57.148 -16.330 -67.540 1.00 65.88 111 ALA A C 1
ATOM 887 O O . ALA A 1 111 ? 58.197 -16.677 -67.006 1.00 65.88 111 ALA A O 1
ATOM 888 N N . ARG A 1 112 ? 56.715 -15.063 -67.493 1.00 60.41 112 ARG A N 1
ATOM 889 C CA . ARG A 1 112 ? 57.514 -13.973 -66.915 1.00 60.41 112 ARG A CA 1
ATOM 890 C C . ARG A 1 112 ? 57.554 -14.010 -65.381 1.00 60.41 112 ARG A C 1
ATOM 892 O O . ARG A 1 112 ? 58.625 -13.846 -64.814 1.00 60.41 112 ARG A O 1
ATOM 899 N N . LEU A 1 113 ? 56.435 -14.337 -64.725 1.00 62.28 113 LEU A N 1
ATOM 900 C CA . LEU A 1 113 ? 56.397 -14.586 -63.272 1.00 62.28 113 LEU A CA 1
ATOM 901 C C . LEU A 1 113 ? 57.231 -15.807 -62.849 1.00 62.28 113 LEU A C 1
ATOM 903 O O . LEU A 1 113 ? 57.661 -15.893 -61.704 1.00 62.28 113 LEU A O 1
ATOM 907 N N . ALA A 1 114 ? 57.438 -16.771 -63.750 1.00 63.34 114 ALA A N 1
ATOM 908 C CA . ALA A 1 114 ? 58.247 -17.956 -63.478 1.00 63.34 114 ALA A CA 1
ATOM 909 C C . ALA A 1 114 ? 59.760 -17.722 -63.665 1.00 63.34 114 ALA A C 1
ATOM 911 O O . ALA A 1 114 ? 60.553 -18.484 -63.113 1.00 63.34 114 ALA A O 1
ATOM 912 N N . GLU A 1 115 ? 60.157 -16.700 -64.432 1.00 59.19 115 GLU A N 1
ATOM 913 C CA . GLU A 1 115 ? 61.560 -16.350 -64.710 1.00 59.19 115 GLU A CA 1
ATOM 914 C C . GLU A 1 115 ? 62.120 -15.260 -63.775 1.00 59.19 115 GLU A C 1
ATOM 916 O O . GLU A 1 115 ? 63.333 -15.049 -63.742 1.00 59.19 115 GLU A O 1
ATOM 921 N N . GLU A 1 116 ? 61.276 -14.572 -63.000 1.00 58.12 116 GLU A N 1
ATOM 922 C CA . GLU A 1 116 ? 61.699 -13.477 -62.123 1.00 58.12 116 GLU A CA 1
ATOM 923 C C . GLU A 1 116 ? 62.378 -14.026 -60.852 1.00 58.12 116 GLU A C 1
ATOM 925 O O . GLU A 1 116 ? 61.751 -14.595 -59.958 1.00 58.12 116 GLU A O 1
ATOM 930 N N . GLU A 1 117 ? 63.705 -13.880 -60.775 1.00 61.09 117 GLU A N 1
ATOM 931 C CA . GLU A 1 117 ? 64.557 -14.311 -59.656 1.00 61.09 117 GLU A CA 1
ATOM 932 C C . GLU A 1 117 ? 64.398 -13.381 -58.428 1.00 61.09 117 GLU A C 1
ATOM 934 O O . GLU A 1 117 ? 65.363 -12.897 -57.831 1.00 61.09 117 GLU A O 1
ATOM 939 N N . GLU A 1 118 ? 63.148 -13.122 -58.031 1.00 59.78 118 GLU A N 1
ATOM 940 C CA . GLU A 1 118 ? 62.776 -12.284 -56.887 1.00 59.78 118 GLU A CA 1
ATOM 941 C C . GLU A 1 118 ? 63.239 -12.894 -55.563 1.00 59.78 118 GLU A C 1
ATOM 943 O O . GLU A 1 118 ? 63.500 -12.170 -54.606 1.00 59.78 118 GLU A O 1
ATOM 948 N N . GLN A 1 119 ? 63.425 -14.216 -55.494 1.00 58.59 119 GLN A N 1
ATOM 949 C CA . GLN A 1 119 ? 63.852 -14.889 -54.267 1.00 58.59 119 GLN A CA 1
ATOM 950 C C . GLN A 1 119 ? 65.204 -14.379 -53.741 1.00 58.59 119 GLN A C 1
ATOM 952 O O . GLN A 1 119 ? 65.391 -14.317 -52.527 1.00 58.59 119 GLN A O 1
ATOM 957 N N . SER A 1 120 ? 66.151 -14.000 -54.610 1.00 67.75 120 SER A N 1
ATOM 958 C CA . SER A 1 120 ? 67.468 -13.508 -54.164 1.00 67.75 120 SER A CA 1
ATOM 959 C C . SER A 1 120 ? 67.416 -12.047 -53.697 1.00 67.75 120 SER A C 1
ATOM 961 O O . SER A 1 120 ? 68.039 -11.676 -52.697 1.00 67.75 120 SER A O 1
ATOM 963 N N . VAL A 1 121 ? 66.604 -11.230 -54.369 1.00 73.81 121 VAL A N 1
ATOM 964 C CA . VAL A 1 121 ? 66.395 -9.818 -54.033 1.00 73.81 121 VAL A CA 1
ATOM 965 C C . VAL A 1 121 ? 65.585 -9.707 -52.745 1.00 73.81 121 VAL A C 1
ATOM 967 O O . VAL A 1 121 ? 65.972 -8.977 -51.840 1.00 73.81 121 VAL A O 1
ATOM 970 N N . VAL A 1 122 ? 64.535 -10.516 -52.599 1.00 73.44 122 VAL A N 1
ATOM 971 C CA . VAL A 1 122 ? 63.715 -10.600 -51.385 1.00 73.44 122 VAL A CA 1
ATOM 972 C C . VAL A 1 122 ? 64.535 -11.129 -50.208 1.00 73.44 122 VAL A C 1
ATOM 974 O O . VAL A 1 122 ? 64.457 -10.561 -49.121 1.00 73.44 122 VAL A O 1
ATOM 977 N N . ASN A 1 123 ? 65.377 -12.150 -50.409 1.00 74.00 123 ASN A N 1
ATOM 978 C CA . ASN A 1 123 ? 66.241 -12.657 -49.340 1.00 74.00 123 ASN A CA 1
ATOM 979 C C . ASN A 1 123 ? 67.301 -11.637 -48.908 1.00 74.00 123 ASN A C 1
ATOM 981 O O . ASN A 1 123 ? 67.537 -11.491 -47.712 1.00 74.00 123 ASN A O 1
ATOM 985 N N . SER A 1 124 ? 67.909 -10.896 -49.840 1.00 78.31 124 SER A N 1
ATOM 986 C CA . SER A 1 124 ? 68.888 -9.858 -49.481 1.00 78.31 124 SER A CA 1
ATOM 987 C C . SER A 1 124 ? 68.239 -8.650 -48.789 1.00 78.31 124 SER A C 1
ATOM 989 O O . SER A 1 124 ? 68.832 -8.066 -47.881 1.00 78.31 124 SER A O 1
ATOM 991 N N . PHE A 1 125 ? 66.994 -8.315 -49.137 1.00 77.25 125 PHE A N 1
ATOM 992 C CA . PHE A 1 125 ? 66.219 -7.277 -48.453 1.00 77.25 125 PHE A CA 1
ATOM 993 C C . PHE A 1 125 ? 65.787 -7.704 -47.045 1.00 77.25 125 PHE A C 1
ATOM 995 O O . PHE A 1 125 ? 65.897 -6.927 -46.097 1.00 77.25 125 PHE A O 1
ATOM 1002 N N . LEU A 1 126 ? 65.337 -8.953 -46.892 1.00 80.00 126 LEU A N 1
ATOM 1003 C CA . LEU A 1 126 ? 64.955 -9.519 -45.600 1.00 80.00 126 LEU A CA 1
ATOM 1004 C C . LEU A 1 126 ? 66.163 -9.622 -44.664 1.00 80.00 126 LEU A C 1
ATOM 1006 O O . LEU A 1 126 ? 66.053 -9.310 -43.482 1.00 80.00 126 LEU A O 1
ATOM 1010 N N . GLN A 1 127 ? 67.323 -9.995 -45.204 1.00 80.75 127 GLN A N 1
ATOM 1011 C CA . GLN A 1 127 ? 68.561 -10.058 -44.441 1.00 80.75 127 GLN A CA 1
ATOM 1012 C C . GLN A 1 127 ? 69.020 -8.669 -43.970 1.00 80.75 127 GLN A C 1
ATOM 1014 O O . GLN A 1 127 ? 69.325 -8.509 -42.792 1.00 80.75 127 GLN A O 1
ATOM 1019 N N . ASN A 1 128 ? 68.947 -7.639 -44.821 1.00 76.88 128 ASN A N 1
ATOM 1020 C CA . ASN A 1 128 ? 69.216 -6.256 -44.405 1.00 76.88 128 ASN A CA 1
ATOM 1021 C C . ASN A 1 128 ? 68.226 -5.745 -43.341 1.00 76.88 128 ASN A C 1
ATOM 1023 O O . ASN A 1 128 ? 68.637 -5.063 -42.408 1.00 76.88 128 ASN A O 1
ATOM 1027 N N . LEU A 1 129 ? 66.938 -6.094 -43.438 1.00 77.62 129 LEU A N 1
ATOM 1028 C CA . LEU A 1 129 ? 65.934 -5.739 -42.423 1.00 77.62 129 LEU A CA 1
ATOM 1029 C C . LEU A 1 129 ? 66.177 -6.430 -41.075 1.00 77.62 129 LEU A C 1
ATOM 1031 O O . LEU A 1 129 ? 65.838 -5.873 -40.036 1.00 77.62 129 LEU A O 1
ATOM 1035 N N . MET A 1 130 ? 66.750 -7.635 -41.087 1.00 72.81 130 MET A N 1
ATOM 1036 C CA . MET A 1 130 ? 67.122 -8.361 -39.871 1.00 72.81 130 MET A CA 1
ATOM 1037 C C . MET A 1 130 ? 68.419 -7.842 -39.240 1.00 72.81 130 MET A C 1
ATOM 1039 O O . MET A 1 130 ? 68.567 -7.917 -38.023 1.00 72.81 130 MET A O 1
ATOM 1043 N N . GLU A 1 131 ? 69.349 -7.332 -40.048 1.00 71.75 131 GLU A N 1
ATOM 1044 C CA . GLU A 1 131 ? 70.623 -6.759 -39.591 1.00 71.75 131 GLU A CA 1
ATOM 1045 C C . GLU A 1 131 ? 70.486 -5.290 -39.144 1.00 71.75 131 GLU A C 1
ATOM 1047 O O . GLU A 1 131 ? 71.345 -4.769 -38.432 1.00 71.75 131 GLU A O 1
ATOM 1052 N N . GLN A 1 132 ? 69.390 -4.620 -39.510 1.00 72.12 132 GLN A N 1
ATOM 1053 C CA . GLN A 1 132 ? 69.094 -3.257 -39.085 1.00 72.12 132 GLN A CA 1
ATOM 1054 C C . GLN A 1 132 ? 68.571 -3.234 -37.636 1.00 72.12 132 GLN A C 1
ATOM 1056 O O . GLN A 1 132 ? 67.388 -3.449 -37.373 1.00 72.12 132 GLN A O 1
ATOM 1061 N N . GLU A 1 133 ? 69.448 -2.930 -36.674 1.00 63.16 133 GLU A N 1
ATOM 1062 C CA . GLU A 1 133 ? 69.063 -2.644 -35.284 1.00 63.16 133 GLU A CA 1
ATOM 1063 C C . GLU A 1 133 ? 68.245 -1.339 -35.215 1.00 63.16 133 GLU A C 1
ATOM 1065 O O . GLU A 1 133 ? 68.777 -0.237 -35.113 1.00 63.16 133 GLU A O 1
ATOM 1070 N N . LEU A 1 134 ? 66.916 -1.459 -35.303 1.00 62.22 134 LEU A N 1
ATOM 1071 C CA . LEU A 1 134 ? 65.966 -0.335 -35.266 1.00 62.22 134 LEU A CA 1
ATOM 1072 C C . LEU A 1 134 ? 65.660 0.191 -33.852 1.00 62.22 134 LEU A C 1
ATOM 1074 O O . LEU A 1 134 ? 64.836 1.092 -33.697 1.00 62.22 134 LEU A O 1
ATOM 1078 N N . LEU A 1 135 ? 66.285 -0.367 -32.816 1.00 59.44 135 LEU A N 1
ATOM 1079 C CA . LEU A 1 135 ? 66.083 0.043 -31.430 1.00 59.44 135 LEU A CA 1
ATOM 1080 C C . LEU A 1 135 ? 67.442 0.337 -30.803 1.00 59.44 135 LEU A C 1
ATOM 1082 O O . LEU A 1 135 ? 68.293 -0.546 -30.725 1.00 59.44 135 LEU A O 1
ATOM 1086 N N . ASP A 1 136 ? 67.623 1.574 -30.341 1.00 59.12 136 ASP A N 1
ATOM 1087 C CA . ASP A 1 136 ? 68.788 1.978 -29.555 1.00 59.12 136 ASP A CA 1
ATOM 1088 C C . ASP A 1 136 ? 68.947 1.006 -28.373 1.00 59.12 136 ASP A C 1
ATOM 1090 O O . ASP A 1 136 ? 67.985 0.739 -27.647 1.00 59.12 136 ASP A O 1
ATOM 1094 N N . SER A 1 137 ? 70.153 0.480 -28.154 1.00 59.38 137 SER A N 1
ATOM 1095 C CA . SER A 1 137 ? 70.456 -0.545 -27.133 1.00 59.38 137 SER A CA 1
ATOM 1096 C C . SER A 1 137 ? 69.982 -0.177 -25.716 1.00 59.38 137 SER A C 1
ATOM 1098 O O . SER A 1 137 ? 69.673 -1.047 -24.904 1.00 59.38 137 SER A O 1
ATOM 1100 N N . ARG A 1 138 ? 69.814 1.122 -25.453 1.00 58.28 138 ARG A N 1
ATOM 1101 C CA . ARG A 1 138 ? 69.247 1.691 -24.226 1.00 58.28 138 ARG A CA 1
ATOM 1102 C C . ARG A 1 138 ? 67.750 1.404 -24.028 1.00 58.28 138 ARG A C 1
ATOM 1104 O O . ARG A 1 138 ? 67.321 1.199 -22.897 1.00 58.28 138 ARG A O 1
ATOM 1111 N N . MET A 1 139 ? 66.956 1.380 -25.099 1.00 60.16 139 MET A N 1
ATOM 1112 C CA . MET A 1 139 ? 65.518 1.083 -25.028 1.00 60.16 139 MET A CA 1
ATOM 1113 C C . MET A 1 139 ? 65.243 -0.405 -24.780 1.00 60.16 139 MET A C 1
ATOM 1115 O O . MET A 1 139 ? 64.243 -0.755 -24.158 1.00 60.16 139 MET A O 1
ATOM 1119 N N . VAL A 1 140 ? 66.137 -1.291 -25.228 1.00 64.94 140 VAL A N 1
ATOM 1120 C CA . VAL A 1 140 ? 66.014 -2.740 -24.995 1.00 64.94 140 VAL A CA 1
ATOM 1121 C C . VAL A 1 140 ? 66.237 -3.082 -23.514 1.00 64.94 140 VAL A C 1
ATOM 1123 O O . VAL A 1 140 ? 65.512 -3.910 -22.960 1.00 64.94 140 VAL A O 1
ATOM 1126 N N . GLU A 1 141 ? 67.162 -2.395 -22.833 1.00 65.62 141 GLU A N 1
ATOM 1127 C CA . GLU A 1 141 ? 67.358 -2.542 -21.381 1.00 65.62 141 GLU A CA 1
ATOM 1128 C C . GLU A 1 141 ? 66.150 -2.038 -20.572 1.00 65.62 141 GLU A C 1
ATOM 1130 O O . GLU A 1 141 ? 65.736 -2.696 -19.614 1.00 65.62 141 GLU A O 1
ATOM 1135 N N . GLU A 1 142 ? 65.522 -0.933 -20.987 1.00 61.94 142 GLU A N 1
ATOM 1136 C CA . GLU A 1 142 ? 64.355 -0.350 -20.306 1.00 61.94 142 GLU A CA 1
ATOM 1137 C C . GLU A 1 142 ? 63.101 -1.245 -20.403 1.00 61.94 142 GLU A C 1
ATOM 1139 O O . GLU A 1 142 ? 62.308 -1.321 -19.463 1.00 61.94 142 GLU A O 1
ATOM 1144 N N . LEU A 1 143 ? 62.966 -2.014 -21.489 1.00 58.31 143 LEU A N 1
ATOM 1145 C CA . LEU A 1 143 ? 61.900 -3.010 -21.650 1.00 58.31 143 LEU A CA 1
ATOM 1146 C C . LEU A 1 143 ? 62.150 -4.291 -20.836 1.00 58.31 143 LEU A C 1
ATOM 1148 O O . LEU A 1 143 ? 61.206 -4.855 -20.285 1.00 58.31 143 LEU A O 1
ATOM 1152 N N . SER A 1 144 ? 63.409 -4.719 -20.689 1.00 57.06 144 SER A N 1
ATOM 1153 C CA . SER A 1 144 ? 63.771 -5.935 -19.935 1.00 57.06 144 SER A CA 1
ATOM 1154 C C . SER A 1 144 ? 63.553 -5.825 -18.415 1.00 57.06 144 SER A C 1
ATOM 1156 O O . SER A 1 144 ? 63.368 -6.828 -17.725 1.00 57.06 144 SER A O 1
ATOM 1158 N N . LEU A 1 145 ? 63.506 -4.600 -17.877 1.00 55.94 145 LEU A N 1
ATOM 1159 C CA . LEU A 1 145 ? 63.212 -4.333 -16.464 1.00 55.94 145 LEU A CA 1
ATOM 1160 C C . LEU A 1 145 ? 61.718 -4.506 -16.110 1.00 55.94 145 LEU A C 1
ATOM 1162 O O . LEU A 1 145 ? 61.387 -4.650 -14.933 1.00 55.94 145 LEU A O 1
ATOM 1166 N N . ASN A 1 146 ? 60.820 -4.565 -17.103 1.00 48.97 146 ASN A N 1
ATOM 1167 C CA . ASN A 1 146 ? 59.364 -4.676 -16.914 1.00 48.97 146 ASN A CA 1
ATOM 1168 C C . ASN A 1 146 ? 58.808 -6.117 -16.948 1.00 48.97 146 ASN A C 1
ATOM 1170 O O . ASN A 1 146 ? 57.613 -6.338 -16.716 1.00 48.97 146 ASN A O 1
ATOM 1174 N N . ASP A 1 147 ? 59.659 -7.124 -17.159 1.00 50.78 147 ASP A N 1
ATOM 1175 C CA . ASP A 1 147 ? 59.246 -8.537 -17.214 1.00 50.78 147 ASP A CA 1
ATOM 1176 C C . ASP A 1 147 ? 58.859 -9.123 -15.836 1.00 50.78 147 ASP A C 1
ATOM 1178 O O . ASP A 1 147 ? 58.268 -10.206 -15.739 1.00 50.78 147 ASP A O 1
ATOM 1182 N N . GLY A 1 148 ? 59.160 -8.408 -14.744 1.00 52.50 148 GLY A N 1
ATOM 1183 C CA . GLY A 1 148 ? 58.860 -8.829 -13.372 1.00 52.50 148 GLY A CA 1
ATOM 1184 C C . GLY A 1 148 ? 57.406 -8.613 -12.930 1.00 52.50 148 GLY A C 1
ATOM 1185 O O . GLY A 1 148 ? 56.863 -9.436 -12.188 1.00 52.50 148 GLY A O 1
ATOM 1186 N N . GLU A 1 149 ? 56.745 -7.547 -13.392 1.00 53.66 149 GLU A N 1
ATOM 1187 C CA . GLU A 1 149 ? 55.414 -7.144 -12.896 1.00 53.66 149 GLU A CA 1
ATOM 1188 C C . GLU A 1 149 ? 54.246 -7.665 -13.748 1.00 53.66 149 GLU A C 1
ATOM 1190 O O . GLU A 1 149 ? 53.108 -7.759 -13.279 1.00 53.66 149 GLU A O 1
ATOM 1195 N N . THR A 1 150 ? 54.507 -8.108 -14.979 1.00 48.75 150 THR A N 1
ATOM 1196 C CA . THR A 1 150 ? 53.468 -8.544 -15.928 1.00 48.75 150 THR A CA 1
ATOM 1197 C C . THR A 1 150 ? 53.253 -10.056 -15.984 1.00 48.75 150 THR A C 1
ATOM 1199 O O . THR A 1 150 ? 52.499 -10.542 -16.830 1.00 48.75 150 THR A O 1
ATOM 1202 N N . ARG A 1 151 ? 53.743 -10.828 -15.002 1.00 48.62 151 ARG A N 1
ATOM 1203 C CA . ARG A 1 151 ? 53.233 -12.191 -14.735 1.00 48.62 151 ARG A CA 1
ATOM 1204 C C . ARG A 1 151 ? 51.820 -12.156 -14.126 1.00 48.62 151 ARG A C 1
ATOM 1206 O O . ARG A 1 151 ? 51.524 -12.805 -13.119 1.00 48.62 151 ARG A O 1
ATOM 1213 N N . LYS A 1 152 ? 50.887 -11.469 -14.791 1.00 57.38 152 LYS A N 1
ATOM 1214 C CA . LYS A 1 152 ? 49.464 -11.806 -14.751 1.00 57.38 152 LYS A CA 1
ATOM 1215 C C . LYS A 1 152 ? 49.367 -13.223 -15.303 1.00 57.38 152 LYS A C 1
ATOM 1217 O O . LYS A 1 152 ? 49.421 -13.443 -16.505 1.00 57.38 152 LYS A O 1
ATOM 1222 N N . LYS A 1 153 ? 49.308 -14.198 -14.394 1.00 54.50 153 LYS A N 1
ATOM 1223 C CA . LYS A 1 153 ? 49.089 -15.616 -14.693 1.00 54.50 153 LYS A CA 1
ATOM 1224 C C . LYS A 1 153 ? 47.979 -15.701 -15.743 1.00 54.50 153 LYS A C 1
ATOM 1226 O O . LYS A 1 153 ? 46.834 -15.396 -15.412 1.00 54.50 153 LYS A O 1
ATOM 1231 N N . PHE A 1 154 ? 48.312 -16.083 -16.978 1.00 52.56 154 PHE A N 1
ATOM 1232 C CA . PHE A 1 154 ? 47.334 -16.470 -17.991 1.00 52.56 154 PHE A CA 1
ATOM 1233 C C . PHE A 1 154 ? 46.514 -17.612 -17.394 1.00 52.56 154 PHE A C 1
ATOM 1235 O O . PHE A 1 154 ? 46.923 -18.771 -17.353 1.00 52.56 154 PHE A O 1
ATOM 1242 N N . ARG A 1 155 ? 45.387 -17.253 -16.785 1.00 60.06 155 ARG A N 1
ATOM 1243 C CA . ARG A 1 155 ? 44.486 -18.195 -16.142 1.00 60.06 155 ARG A CA 1
ATOM 1244 C C . ARG A 1 155 ? 43.741 -18.863 -17.283 1.00 60.06 155 ARG A C 1
ATOM 1246 O O . ARG A 1 155 ? 43.050 -18.168 -18.022 1.00 60.06 155 ARG A O 1
ATOM 1253 N N . ASN A 1 156 ? 43.919 -20.176 -17.438 1.00 61.84 156 ASN A N 1
ATOM 1254 C CA . ASN A 1 156 ? 43.307 -20.937 -18.524 1.00 61.84 156 ASN A CA 1
ATOM 1255 C C . ASN A 1 156 ? 41.825 -20.537 -18.684 1.00 61.84 156 ASN A C 1
ATOM 1257 O O . ASN A 1 156 ? 41.054 -20.718 -17.736 1.00 61.84 156 ASN A O 1
ATOM 1261 N N . PRO A 1 157 ? 41.414 -19.995 -19.845 1.00 65.00 157 PRO A N 1
ATOM 1262 C CA . PRO A 1 157 ? 40.079 -19.424 -20.038 1.00 65.00 157 PRO A CA 1
ATOM 1263 C C . PRO A 1 157 ? 38.956 -20.460 -19.871 1.00 65.00 157 PRO A C 1
ATOM 1265 O O . PRO A 1 157 ? 37.834 -20.125 -19.504 1.00 65.00 157 PRO A O 1
ATOM 1268 N N . VAL A 1 158 ? 39.271 -21.743 -20.064 1.00 65.06 158 VAL A N 1
ATOM 1269 C CA . VAL A 1 158 ? 38.364 -22.868 -19.799 1.00 65.06 158 VAL A CA 1
ATOM 1270 C C . VAL A 1 158 ? 38.064 -23.004 -18.302 1.00 65.06 158 VAL A C 1
ATOM 1272 O O . VAL A 1 158 ? 36.909 -23.146 -17.913 1.00 65.06 158 VAL A O 1
ATOM 1275 N N . VAL A 1 159 ? 39.085 -22.877 -17.449 1.00 66.38 159 VAL A N 1
ATOM 1276 C CA . VAL A 1 159 ? 38.959 -23.023 -15.988 1.00 66.38 159 VAL A CA 1
ATOM 1277 C C . VAL A 1 159 ? 38.183 -21.847 -15.385 1.00 66.38 159 VAL A C 1
ATOM 1279 O O . VAL A 1 159 ? 37.416 -22.024 -14.440 1.00 66.38 159 VAL A O 1
ATOM 1282 N N . THR A 1 160 ? 38.324 -20.640 -15.943 1.00 76.62 160 THR A N 1
ATOM 1283 C CA . THR A 1 160 ? 37.555 -19.465 -15.499 1.00 76.62 160 THR A CA 1
ATOM 1284 C C . THR A 1 160 ? 36.099 -19.509 -15.972 1.00 76.62 160 THR A C 1
ATOM 1286 O O . THR A 1 160 ? 35.201 -19.145 -15.211 1.00 76.62 160 THR A O 1
ATOM 1289 N N . MET A 1 161 ? 35.838 -20.008 -17.184 1.00 78.44 161 MET A N 1
ATOM 1290 C CA . MET A 1 161 ? 34.483 -20.206 -17.707 1.00 78.44 161 MET A CA 1
ATOM 1291 C C . MET A 1 161 ? 33.733 -21.312 -16.954 1.00 78.44 161 MET A C 1
ATOM 1293 O O . MET A 1 161 ? 32.576 -21.126 -16.573 1.00 78.44 161 MET A O 1
ATOM 1297 N N . GLU A 1 162 ? 34.387 -22.442 -16.684 1.00 85.19 162 GLU A N 1
ATOM 1298 C CA . GLU A 1 162 ? 33.783 -23.551 -15.948 1.00 85.19 162 GLU A CA 1
ATOM 1299 C C . GLU A 1 162 ? 33.447 -23.154 -14.505 1.00 85.19 162 GLU A C 1
ATOM 1301 O O . GLU A 1 162 ? 32.332 -23.410 -14.043 1.00 85.19 162 GLU A O 1
ATOM 1306 N N . ALA A 1 163 ? 34.351 -22.438 -13.826 1.00 84.62 163 ALA A N 1
ATOM 1307 C CA . ALA A 1 163 ? 34.090 -21.885 -12.499 1.00 84.62 163 ALA A CA 1
ATOM 1308 C C . ALA A 1 163 ? 32.881 -20.932 -12.507 1.00 84.62 163 ALA A C 1
ATOM 1310 O O . ALA A 1 163 ? 32.028 -20.999 -11.620 1.00 84.62 163 ALA A O 1
ATOM 1311 N N . ARG A 1 164 ? 32.743 -20.096 -13.546 1.00 83.81 164 ARG A N 1
ATOM 1312 C CA . ARG A 1 164 ? 31.577 -19.217 -13.713 1.00 83.81 164 ARG A CA 1
ATOM 1313 C C . ARG A 1 164 ? 30.289 -20.016 -13.928 1.00 83.81 164 ARG A C 1
ATOM 1315 O O . ARG A 1 164 ? 29.279 -19.709 -13.300 1.00 83.81 164 ARG A O 1
ATOM 1322 N N . HIS A 1 165 ? 30.297 -21.057 -14.761 1.00 91.38 165 HIS A N 1
ATOM 1323 C CA . HIS A 1 165 ? 29.127 -21.922 -14.963 1.00 91.38 165 HIS A CA 1
ATOM 1324 C C . HIS A 1 165 ? 28.727 -22.673 -13.690 1.00 91.38 165 HIS A C 1
ATOM 1326 O O . HIS A 1 165 ? 27.538 -22.771 -13.382 1.00 91.38 165 HIS A O 1
ATOM 1332 N N . GLN A 1 166 ? 29.699 -23.170 -12.923 1.00 91.56 166 GLN A N 1
ATOM 1333 C CA . GLN A 1 166 ? 29.448 -23.784 -11.621 1.00 91.56 166 GLN A CA 1
ATOM 1334 C C . GLN A 1 166 ? 28.816 -22.777 -10.651 1.00 91.56 166 GLN A C 1
ATOM 1336 O O . GLN A 1 166 ? 27.781 -23.081 -10.060 1.00 91.56 166 GLN A O 1
ATOM 1341 N N . GLN A 1 167 ? 29.343 -21.553 -10.582 1.00 90.62 167 GLN A N 1
ATOM 1342 C CA . GLN A 1 167 ? 28.791 -20.485 -9.748 1.00 90.62 167 GLN A CA 1
ATOM 1343 C C . GLN A 1 167 ? 27.365 -20.090 -10.166 1.00 90.62 167 GLN A C 1
ATOM 1345 O O . GLN A 1 167 ? 26.510 -19.852 -9.315 1.00 90.62 167 GLN A O 1
ATOM 1350 N N . VAL A 1 168 ? 27.067 -20.048 -11.468 1.00 94.12 168 VAL A N 1
ATOM 1351 C CA . VAL A 1 168 ? 25.709 -19.782 -11.973 1.00 94.12 168 VAL A CA 1
ATOM 1352 C C . VAL A 1 168 ? 24.747 -20.904 -11.579 1.00 94.12 168 VAL A C 1
ATOM 1354 O O . VAL A 1 168 ? 23.652 -20.616 -11.093 1.00 94.12 168 VAL A O 1
ATOM 1357 N N . ARG A 1 169 ? 25.154 -22.173 -11.723 1.00 94.94 169 ARG A N 1
ATOM 1358 C CA . ARG A 1 169 ? 24.345 -23.329 -11.301 1.00 94.94 169 ARG A CA 1
ATOM 1359 C C . ARG A 1 169 ? 24.084 -23.316 -9.799 1.00 94.94 169 ARG A C 1
ATOM 1361 O O . ARG A 1 169 ? 22.944 -23.493 -9.377 1.00 94.94 169 ARG A O 1
ATOM 1368 N N . GLU A 1 170 ? 25.112 -23.054 -9.002 1.00 93.88 170 GLU A N 1
ATOM 1369 C CA . GLU A 1 170 ? 24.986 -22.971 -7.551 1.00 93.88 170 GLU A CA 1
ATOM 1370 C C . GLU A 1 170 ? 24.080 -21.807 -7.134 1.00 93.88 170 GLU A C 1
ATOM 1372 O O . GLU A 1 170 ? 23.177 -21.985 -6.320 1.00 93.88 170 GLU A O 1
ATOM 1377 N N . ASN A 1 171 ? 24.233 -20.632 -7.748 1.00 92.62 171 ASN A N 1
ATOM 1378 C CA . ASN A 1 171 ? 23.369 -19.484 -7.481 1.00 92.62 171 ASN A CA 1
ATOM 1379 C C . ASN A 1 171 ? 21.913 -19.740 -7.891 1.00 92.62 171 ASN A C 1
ATOM 1381 O O . ASN A 1 171 ? 20.998 -19.297 -7.198 1.00 92.62 171 ASN A O 1
ATOM 1385 N N . ARG A 1 172 ? 21.671 -20.466 -8.990 1.00 91.81 172 ARG A N 1
ATOM 1386 C CA . ARG A 1 172 ? 20.322 -20.898 -9.384 1.00 91.81 172 ARG A CA 1
ATOM 1387 C C . ARG A 1 172 ? 19.711 -21.812 -8.319 1.00 91.81 172 ARG A C 1
ATOM 1389 O O . ARG A 1 172 ? 18.614 -21.532 -7.847 1.00 91.81 172 ARG A O 1
ATOM 1396 N N . LEU A 1 173 ? 20.453 -22.824 -7.866 1.00 95.56 173 LEU A N 1
ATOM 1397 C CA . LEU A 1 173 ? 20.010 -23.734 -6.803 1.00 95.56 173 LEU A CA 1
ATOM 1398 C C . LEU A 1 173 ? 19.753 -23.007 -5.477 1.00 95.56 173 LEU A C 1
ATOM 1400 O O . LEU A 1 173 ? 18.757 -23.286 -4.810 1.00 95.56 173 LEU A O 1
ATOM 1404 N N . ARG A 1 174 ? 20.609 -22.046 -5.108 1.00 94.25 174 ARG A N 1
ATOM 1405 C CA . ARG A 1 174 ? 20.420 -21.205 -3.915 1.00 94.25 174 ARG A CA 1
ATOM 1406 C C . ARG A 1 174 ? 19.119 -20.404 -4.002 1.00 94.25 174 ARG A C 1
ATOM 1408 O O . ARG A 1 174 ? 18.317 -20.467 -3.073 1.00 94.25 174 ARG A O 1
ATOM 1415 N N . ARG A 1 175 ? 18.851 -19.745 -5.135 1.00 90.94 175 ARG A N 1
ATOM 1416 C CA . ARG A 1 175 ? 17.597 -19.000 -5.358 1.00 90.94 175 ARG A CA 1
ATOM 1417 C C . ARG A 1 175 ? 16.371 -19.910 -5.335 1.00 90.94 175 ARG A C 1
ATOM 1419 O O . ARG A 1 175 ? 15.351 -19.547 -4.758 1.00 90.94 175 ARG A O 1
ATOM 1426 N N . ASP A 1 176 ? 16.457 -21.106 -5.908 1.00 92.12 176 ASP A N 1
ATOM 1427 C CA . ASP A 1 176 ? 15.361 -22.082 -5.879 1.00 92.12 176 ASP A CA 1
ATOM 1428 C C . ASP A 1 176 ? 15.074 -22.577 -4.459 1.00 92.12 176 ASP A C 1
ATOM 1430 O O . ASP A 1 176 ? 13.913 -22.682 -4.053 1.00 92.12 176 ASP A O 1
ATOM 1434 N N . ALA A 1 177 ? 16.121 -22.838 -3.676 1.00 96.19 177 ALA A N 1
ATOM 1435 C CA . ALA A 1 177 ? 15.994 -23.217 -2.275 1.00 96.19 177 ALA A CA 1
ATOM 1436 C C . ALA A 1 177 ? 15.398 -22.081 -1.428 1.00 96.19 177 ALA A C 1
ATOM 1438 O O . ALA A 1 177 ? 14.525 -22.333 -0.598 1.00 96.19 177 ALA A O 1
ATOM 1439 N N . GLU A 1 178 ? 15.811 -20.833 -1.655 1.00 94.38 178 GLU A N 1
ATOM 1440 C CA . GLU A 1 178 ? 15.227 -19.655 -1.006 1.00 94.38 178 GLU A CA 1
ATOM 1441 C C . GLU A 1 178 ? 13.748 -19.482 -1.364 1.00 94.38 178 GLU A C 1
ATOM 1443 O O . GLU A 1 178 ? 12.925 -19.302 -0.467 1.00 94.38 178 GLU A O 1
ATOM 1448 N N . ARG A 1 179 ? 13.379 -19.625 -2.645 1.00 94.38 179 ARG A N 1
ATOM 1449 C CA . ARG A 1 179 ? 11.975 -19.585 -3.087 1.00 94.38 179 ARG A CA 1
ATOM 1450 C C . ARG A 1 179 ? 11.135 -20.649 -2.385 1.00 94.38 179 ARG A C 1
ATOM 1452 O O . ARG A 1 179 ? 10.063 -20.337 -1.869 1.00 94.38 179 ARG A O 1
ATOM 1459 N N . LYS A 1 180 ? 11.634 -21.886 -2.298 1.00 96.31 180 LYS A N 1
ATOM 1460 C CA . LYS A 1 180 ? 10.956 -22.973 -1.572 1.00 96.31 180 LYS A CA 1
ATOM 1461 C C . LYS A 1 180 ? 10.793 -22.647 -0.089 1.00 96.31 180 LYS A C 1
ATOM 1463 O O . LYS A 1 180 ? 9.694 -22.789 0.434 1.00 96.31 180 LYS A O 1
ATOM 1468 N N . LYS A 1 181 ? 11.837 -22.142 0.578 1.00 94.81 181 LYS A N 1
ATOM 1469 C CA . LYS A 1 181 ? 11.754 -21.718 1.987 1.00 94.81 181 LYS A CA 1
ATOM 1470 C C . LYS A 1 181 ? 10.708 -20.622 2.193 1.00 94.81 181 LYS A C 1
ATOM 1472 O O . LYS A 1 181 ? 9.896 -20.735 3.103 1.00 94.81 181 LYS A O 1
ATOM 1477 N N . GLN A 1 182 ? 10.670 -19.615 1.320 1.00 94.06 182 GLN A N 1
ATOM 1478 C CA . GLN A 1 182 ? 9.670 -18.546 1.388 1.00 94.06 182 GLN A CA 1
ATOM 1479 C C . GLN A 1 182 ? 8.239 -19.059 1.191 1.00 94.06 182 GLN A C 1
ATOM 1481 O O . GLN A 1 182 ? 7.314 -18.549 1.823 1.00 94.06 182 GLN A O 1
ATOM 1486 N N . LEU A 1 183 ? 8.029 -20.041 0.309 1.00 96.62 183 LEU A N 1
ATOM 1487 C CA . LEU A 1 183 ? 6.716 -20.666 0.132 1.00 96.62 183 LEU A CA 1
ATOM 1488 C C . LEU A 1 183 ? 6.290 -21.415 1.397 1.00 96.62 183 LEU A C 1
ATOM 1490 O O . LEU A 1 183 ? 5.204 -21.144 1.908 1.00 96.62 183 LEU A O 1
ATOM 1494 N N . MET A 1 184 ? 7.174 -22.250 1.950 1.00 96.31 184 MET A N 1
ATOM 1495 C CA . MET A 1 184 ? 6.911 -22.977 3.197 1.00 96.31 184 MET A CA 1
ATOM 1496 C C . MET A 1 184 ? 6.628 -22.024 4.365 1.00 96.31 184 MET A C 1
ATOM 1498 O O . MET A 1 184 ? 5.706 -22.249 5.142 1.00 96.31 184 MET A O 1
ATOM 1502 N N . GLU A 1 185 ? 7.366 -20.917 4.473 1.00 95.69 185 GLU A N 1
ATOM 1503 C CA . GLU A 1 185 ? 7.129 -19.907 5.506 1.00 95.69 185 GLU A CA 1
ATOM 1504 C C . GLU A 1 185 ? 5.768 -19.217 5.328 1.00 95.69 185 GLU A C 1
ATOM 1506 O O . GLU A 1 185 ? 5.018 -19.054 6.290 1.00 95.69 185 GLU A O 1
ATOM 1511 N N . LYS A 1 186 ? 5.398 -18.847 4.095 1.00 95.62 186 LYS A N 1
ATOM 1512 C CA . LYS A 1 186 ? 4.080 -18.258 3.804 1.00 95.62 186 LYS A CA 1
ATOM 1513 C C . LYS A 1 186 ? 2.945 -19.226 4.128 1.00 95.62 186 LYS A C 1
ATOM 1515 O O . LYS A 1 186 ? 1.899 -18.788 4.609 1.00 95.62 186 LYS A O 1
ATOM 1520 N N . GLU A 1 187 ? 3.120 -20.513 3.856 1.00 96.81 187 GLU A N 1
ATOM 1521 C CA . GLU A 1 187 ? 2.152 -21.553 4.208 1.00 96.81 187 GLU A CA 1
ATOM 1522 C C . GLU A 1 187 ? 2.033 -21.709 5.723 1.00 96.81 187 GLU A C 1
ATOM 1524 O O . GLU A 1 187 ? 0.926 -21.578 6.245 1.00 96.81 187 GLU A O 1
ATOM 1529 N N . ALA A 1 188 ? 3.154 -21.816 6.438 1.00 97.31 188 ALA A N 1
ATOM 1530 C CA . ALA A 1 188 ? 3.172 -21.859 7.898 1.00 97.31 188 ALA A CA 1
ATOM 1531 C C . ALA A 1 188 ? 2.507 -20.617 8.522 1.00 97.31 188 ALA A C 1
ATOM 1533 O O . ALA A 1 188 ? 1.695 -20.728 9.440 1.00 97.31 188 ALA A O 1
ATOM 1534 N N . GLN A 1 189 ? 2.759 -19.420 7.981 1.00 94.94 189 GLN A N 1
ATOM 1535 C CA . GLN A 1 189 ? 2.090 -18.193 8.422 1.00 94.94 189 GLN A CA 1
ATOM 1536 C C . GLN A 1 189 ? 0.576 -18.231 8.166 1.00 94.94 189 GLN A C 1
ATOM 1538 O O . GLN A 1 189 ? -0.209 -17.762 8.995 1.00 94.94 189 GLN A O 1
ATOM 1543 N N . ARG A 1 190 ? 0.132 -18.769 7.023 1.00 97.00 190 ARG A N 1
ATOM 1544 C CA . ARG A 1 190 ? -1.301 -18.936 6.727 1.00 97.00 190 ARG A CA 1
ATOM 1545 C C . ARG A 1 190 ? -1.945 -19.933 7.684 1.00 97.00 190 ARG A C 1
ATOM 1547 O O . ARG A 1 190 ? -3.061 -19.682 8.134 1.00 97.00 190 ARG A O 1
ATOM 1554 N N . GLU A 1 191 ? -1.269 -21.030 7.997 1.00 97.00 191 GLU A N 1
ATOM 1555 C CA . GLU A 1 191 ? -1.746 -22.033 8.949 1.00 97.00 191 GLU A CA 1
ATOM 1556 C C . GLU A 1 191 ? -1.828 -21.478 10.367 1.00 97.00 191 GLU A C 1
ATOM 1558 O O . GLU A 1 191 ? -2.886 -21.585 10.984 1.00 97.00 191 GLU A O 1
ATOM 1563 N N . ALA A 1 192 ? -0.796 -20.775 10.837 1.00 96.56 192 ALA A N 1
ATOM 1564 C CA . ALA A 1 192 ? -0.799 -20.105 12.135 1.00 96.56 192 ALA A CA 1
ATOM 1565 C C . ALA A 1 192 ? -1.961 -19.106 12.259 1.00 96.56 192 ALA A C 1
ATOM 1567 O O . ALA A 1 192 ? -2.659 -19.081 13.269 1.00 96.56 192 ALA A O 1
ATOM 1568 N N . ARG A 1 193 ? -2.243 -18.328 11.203 1.00 96.88 193 ARG A N 1
ATOM 1569 C CA . ARG A 1 193 ? -3.398 -17.411 11.171 1.00 96.88 193 ARG A CA 1
ATOM 1570 C C . ARG A 1 193 ? -4.737 -18.147 11.204 1.00 96.88 193 ARG A C 1
ATOM 1572 O O . ARG A 1 193 ? -5.681 -17.653 11.814 1.00 96.88 193 ARG A O 1
ATOM 1579 N N . LYS A 1 194 ? -4.856 -19.290 10.522 1.00 97.31 194 LYS A N 1
ATOM 1580 C CA . LYS A 1 194 ? -6.081 -20.107 10.544 1.00 97.31 194 LYS A CA 1
ATOM 1581 C C . LYS A 1 194 ? -6.296 -20.733 11.921 1.00 97.31 194 LYS A C 1
ATOM 1583 O O . LYS A 1 194 ? -7.416 -20.706 12.414 1.00 97.31 194 LYS A O 1
ATOM 1588 N N . GLU A 1 195 ? -5.239 -21.255 12.534 1.00 96.19 195 GLU A N 1
ATOM 1589 C CA . GLU A 1 195 ? -5.274 -21.826 13.882 1.00 96.19 195 GLU A CA 1
ATOM 1590 C C . GLU A 1 195 ? -5.603 -20.764 14.937 1.00 96.19 195 GLU A C 1
ATOM 1592 O O . GLU A 1 195 ? -6.494 -20.985 15.747 1.00 96.19 195 GLU A O 1
ATOM 1597 N N . ALA A 1 196 ? -4.985 -19.580 14.878 1.00 95.56 196 ALA A N 1
ATOM 1598 C CA . ALA A 1 196 ? -5.312 -18.467 15.772 1.00 95.56 196 ALA A CA 1
ATOM 1599 C C . ALA A 1 196 ? -6.801 -18.094 15.695 1.00 95.56 196 ALA A C 1
ATOM 1601 O O . ALA A 1 196 ? -7.471 -18.010 16.718 1.00 95.56 196 ALA A O 1
ATOM 1602 N N . LYS A 1 197 ? -7.354 -17.991 14.479 1.00 95.25 197 LYS A N 1
ATOM 1603 C CA . LYS A 1 197 ? -8.795 -17.771 14.295 1.00 95.25 197 LYS A CA 1
ATOM 1604 C C . LYS A 1 197 ? -9.635 -18.895 14.899 1.00 95.25 197 LYS A C 1
ATOM 1606 O O . LYS A 1 197 ? -10.654 -18.609 15.512 1.00 95.25 197 LYS A O 1
ATOM 1611 N N . ARG A 1 198 ? -9.245 -20.166 14.736 1.00 97.25 198 ARG A N 1
ATOM 1612 C CA . ARG A 1 198 ? -9.966 -21.288 15.366 1.00 97.25 198 ARG A CA 1
ATOM 1613 C C . ARG A 1 198 ? -9.988 -21.153 16.888 1.00 97.25 198 ARG A C 1
ATOM 1615 O O . ARG A 1 198 ? -11.058 -21.265 17.473 1.00 97.25 198 ARG A O 1
ATOM 1622 N N . ARG A 1 199 ? -8.842 -20.841 17.500 1.00 96.88 199 ARG A N 1
ATOM 1623 C CA . ARG A 1 199 ? -8.720 -20.613 18.949 1.00 96.88 199 ARG A CA 1
ATOM 1624 C C . ARG A 1 199 ? -9.625 -19.477 19.422 1.00 96.88 199 ARG A C 1
ATOM 1626 O O . ARG A 1 199 ? -10.368 -19.666 20.376 1.00 96.88 199 ARG A O 1
ATOM 1633 N N . GLU A 1 200 ? -9.617 -18.342 18.724 1.00 96.38 200 GLU A N 1
ATOM 1634 C CA . GLU A 1 200 ? -10.488 -17.199 19.035 1.00 96.38 200 GLU A CA 1
ATOM 1635 C C . GLU A 1 200 ? -11.973 -17.593 19.004 1.00 96.38 200 GLU A C 1
ATOM 1637 O O . GLU A 1 200 ? -12.715 -17.288 19.936 1.00 96.38 200 GLU A O 1
ATOM 1642 N N . TRP A 1 201 ? -12.404 -18.327 17.972 1.00 95.44 201 TRP A N 1
ATOM 1643 C CA . TRP A 1 201 ? -13.782 -18.821 17.872 1.00 95.44 201 TRP A CA 1
ATOM 1644 C C . TRP A 1 201 ? -14.142 -19.794 19.004 1.00 95.44 201 TRP A C 1
ATOM 1646 O O . TRP A 1 201 ? -15.240 -19.719 19.556 1.00 95.44 201 TRP A O 1
ATOM 1656 N N . GLU A 1 202 ? -13.238 -20.703 19.372 1.00 97.25 202 GLU A N 1
ATOM 1657 C CA . GLU A 1 202 ? -13.444 -21.631 20.489 1.00 97.25 202 GLU A CA 1
ATOM 1658 C C . GLU A 1 202 ? -13.547 -20.905 21.838 1.00 97.25 202 GLU A C 1
ATOM 1660 O O . GLU A 1 202 ? -14.416 -21.233 22.650 1.00 97.25 202 GLU A O 1
ATOM 1665 N N . GLU A 1 203 ? -12.695 -19.907 22.078 1.00 96.88 203 GLU A N 1
ATOM 1666 C CA . GLU A 1 203 ? -12.728 -19.071 23.281 1.00 96.88 203 GLU A CA 1
ATOM 1667 C C . GLU A 1 203 ? -14.005 -18.231 23.353 1.00 96.88 203 GLU A C 1
ATOM 1669 O O . GLU A 1 203 ? -14.646 -18.177 24.405 1.00 96.88 203 GLU A O 1
ATOM 1674 N N . GLU A 1 204 ? -14.441 -17.642 22.238 1.00 96.81 204 GLU A N 1
ATOM 1675 C CA . GLU A 1 204 ? -15.689 -16.881 22.181 1.00 96.81 204 GLU A CA 1
ATOM 1676 C C . GLU A 1 204 ? -16.904 -17.768 22.499 1.00 96.81 204 GLU A C 1
ATOM 1678 O O . GLU A 1 204 ? -17.799 -17.367 23.247 1.00 96.81 204 GLU A O 1
ATOM 1683 N N . MET A 1 205 ? -16.931 -19.000 21.982 1.00 96.75 205 MET A N 1
ATOM 1684 C CA . MET A 1 205 ? -18.002 -19.958 22.272 1.00 96.75 205 MET A CA 1
ATOM 1685 C C . MET A 1 205 ? -18.001 -20.406 23.738 1.00 96.75 205 MET A C 1
ATOM 1687 O O . MET A 1 205 ? -19.074 -20.502 24.341 1.00 96.75 205 MET A O 1
ATOM 1691 N N . LYS A 1 206 ? -16.824 -20.635 24.335 1.00 97.69 206 LYS A N 1
ATOM 1692 C CA . LYS A 1 206 ? -16.700 -20.938 25.772 1.00 97.69 206 LYS A CA 1
ATOM 1693 C C . LYS A 1 206 ? -17.184 -19.774 26.629 1.00 97.69 206 LYS A C 1
ATOM 1695 O O . LYS A 1 206 ? -18.012 -19.985 27.511 1.00 97.69 206 LYS A O 1
ATOM 1700 N N . LYS A 1 207 ? -16.762 -18.550 26.309 1.00 97.75 207 LYS A N 1
ATOM 1701 C CA . LYS A 1 207 ? -17.177 -17.343 27.027 1.00 97.75 207 LYS A CA 1
ATOM 1702 C C . LYS A 1 207 ? -18.692 -17.143 26.978 1.00 97.75 207 LYS A C 1
ATOM 1704 O O . LYS A 1 207 ? -19.318 -16.958 28.015 1.00 97.75 207 LYS A O 1
ATOM 1709 N N . LYS A 1 208 ? -19.312 -17.290 25.801 1.00 97.25 208 LYS A N 1
ATOM 1710 C CA . LYS A 1 208 ? -20.782 -17.250 25.661 1.00 97.25 208 LYS A CA 1
ATOM 1711 C C . LYS A 1 208 ? -21.474 -18.323 26.503 1.00 97.25 208 LYS A C 1
ATOM 1713 O O . LYS A 1 208 ? -22.544 -18.090 27.065 1.00 97.25 208 LYS A O 1
ATOM 1718 N N . GLN A 1 209 ? -20.889 -19.518 26.583 1.00 95.75 209 GLN A N 1
ATOM 1719 C CA . GLN A 1 209 ? -21.436 -20.591 27.407 1.00 95.75 209 GLN A CA 1
ATOM 1720 C C . GLN A 1 209 ? -21.347 -20.261 28.904 1.00 95.75 209 GLN A C 1
ATOM 1722 O O . GLN A 1 209 ? -22.293 -20.550 29.639 1.00 95.75 209 GLN A O 1
ATOM 1727 N N . GLU A 1 210 ? -20.242 -19.672 29.353 1.00 96.69 210 GLU A N 1
ATOM 1728 C CA . GLU A 1 210 ? -20.051 -19.211 30.732 1.00 96.69 210 GLU A CA 1
ATOM 1729 C C . GLU A 1 210 ? -21.028 -18.090 31.083 1.00 96.69 210 GLU A C 1
ATOM 1731 O O . GLU A 1 210 ? -21.772 -18.240 32.050 1.00 96.69 210 GLU A O 1
ATOM 1736 N N . GLU A 1 211 ? -21.155 -17.067 30.237 1.00 96.88 211 GLU A N 1
ATOM 1737 C CA . GLU A 1 211 ? -22.140 -15.988 30.396 1.00 96.88 211 GLU A CA 1
ATOM 1738 C C . GLU A 1 211 ? -23.570 -16.547 30.511 1.00 96.88 211 GLU A C 1
ATOM 1740 O O . GLU A 1 211 ? -24.329 -16.162 31.398 1.00 96.88 211 GLU A O 1
ATOM 1745 N N . CYS A 1 212 ? -23.932 -17.545 29.695 1.00 96.31 212 CYS A N 1
ATOM 1746 C CA . CYS A 1 212 ? -25.237 -18.205 29.789 1.00 96.31 212 CYS A CA 1
ATOM 1747 C C . CYS A 1 212 ? -25.426 -18.983 31.109 1.00 96.31 212 CYS A C 1
ATOM 1749 O O . CYS A 1 212 ? -26.541 -19.072 31.636 1.00 96.31 212 CYS A O 1
ATOM 1751 N N . ARG A 1 213 ? -24.362 -19.584 31.660 1.00 97.62 213 ARG A N 1
ATOM 1752 C CA . ARG A 1 213 ? -24.414 -20.265 32.968 1.00 97.62 213 ARG A CA 1
ATOM 1753 C C . ARG A 1 213 ? -24.557 -19.255 34.101 1.00 97.62 213 ARG A C 1
ATOM 1755 O O . ARG A 1 213 ? -25.395 -19.466 34.979 1.00 97.62 213 ARG A O 1
ATOM 1762 N N . GLU A 1 214 ? -23.789 -18.173 34.064 1.00 96.44 214 GLU A N 1
ATOM 1763 C CA . GLU A 1 214 ? -23.859 -17.080 35.034 1.00 96.44 214 GLU A CA 1
ATOM 1764 C C . GLU A 1 214 ? -25.233 -16.414 35.018 1.00 96.44 214 GLU A C 1
ATOM 1766 O O . GLU A 1 214 ? -25.842 -16.249 36.074 1.00 96.44 214 GLU A O 1
ATOM 1771 N N . GLU A 1 215 ? -25.790 -16.140 33.836 1.00 96.19 215 GLU A N 1
ATOM 1772 C CA . GLU A 1 215 ? -27.128 -15.568 33.692 1.00 96.19 215 GLU A CA 1
ATOM 1773 C C . GLU A 1 215 ? -28.197 -16.482 34.304 1.00 96.19 215 GLU A C 1
ATOM 1775 O O . GLU A 1 215 ? -29.060 -16.023 35.054 1.00 96.19 215 GLU A O 1
ATOM 1780 N N . LYS A 1 216 ? -28.118 -17.799 34.073 1.00 97.31 216 LYS A N 1
ATOM 1781 C CA . LYS A 1 216 ? -29.032 -18.768 34.705 1.00 97.31 216 LYS A CA 1
ATOM 1782 C C . LYS A 1 216 ? -28.915 -18.767 36.229 1.00 97.31 216 LYS A C 1
ATOM 1784 O O . LYS A 1 216 ? -29.926 -18.929 36.915 1.00 97.31 216 LYS A O 1
ATOM 1789 N N . MET A 1 217 ? -27.711 -18.603 36.775 1.00 96.19 217 MET A N 1
ATOM 1790 C CA . MET A 1 217 ? -27.507 -18.491 38.223 1.00 96.19 217 MET A CA 1
ATOM 1791 C C . MET A 1 217 ? -28.076 -17.173 38.761 1.00 96.19 217 MET A C 1
ATOM 1793 O O . MET A 1 217 ? -28.820 -17.191 39.740 1.00 96.19 217 MET A O 1
ATOM 1797 N N . LEU A 1 218 ? -27.842 -16.058 38.068 1.00 97.25 218 LEU A N 1
ATOM 1798 C CA . LEU A 1 218 ? -28.432 -14.748 38.360 1.00 97.25 218 LEU A CA 1
ATOM 1799 C C . LEU A 1 218 ? -29.961 -14.785 38.345 1.00 97.25 218 LEU A C 1
ATOM 1801 O O . LEU A 1 218 ? -30.597 -14.239 39.242 1.00 97.25 218 LEU A O 1
ATOM 1805 N N . GLN A 1 219 ? -30.569 -15.470 37.375 1.00 96.31 219 GLN A N 1
ATOM 1806 C CA . GLN A 1 219 ? -32.021 -15.644 37.309 1.00 96.31 219 GLN A CA 1
ATOM 1807 C C . GLN A 1 219 ? -32.558 -16.425 38.515 1.00 96.31 219 GLN A C 1
ATOM 1809 O O . GLN A 1 219 ? -33.588 -16.048 39.080 1.00 96.31 219 GLN A O 1
ATOM 1814 N N . LYS A 1 220 ? -31.861 -17.484 38.953 1.00 97.62 220 LYS A N 1
ATOM 1815 C CA . LYS A 1 220 ? -32.231 -18.237 40.164 1.00 97.62 220 LYS A CA 1
ATOM 1816 C C . LYS A 1 220 ? -32.131 -17.371 41.418 1.00 97.62 220 LYS A C 1
ATOM 1818 O O . LYS A 1 220 ? -33.060 -17.373 42.224 1.00 97.62 220 LYS A O 1
ATOM 1823 N N . GLU A 1 221 ? -31.049 -16.613 41.571 1.00 96.81 221 GLU A N 1
ATOM 1824 C CA . GLU A 1 221 ? -30.874 -15.692 42.700 1.00 96.81 221 GLU A CA 1
ATOM 1825 C C . GLU A 1 221 ? -31.912 -14.559 42.670 1.00 96.81 221 GLU A C 1
ATOM 1827 O O . GLU A 1 221 ? -32.532 -14.265 43.690 1.00 96.81 221 GLU A O 1
ATOM 1832 N N . MET A 1 222 ? -32.229 -14.005 41.495 1.00 94.94 222 MET A N 1
ATOM 1833 C CA . MET A 1 222 ? -33.329 -13.048 41.331 1.00 94.94 222 MET A CA 1
ATOM 1834 C C . MET A 1 222 ? -34.681 -13.641 41.725 1.00 94.94 222 MET A C 1
ATOM 1836 O O . MET A 1 222 ? -35.494 -12.952 42.340 1.00 94.94 222 MET A O 1
ATOM 1840 N N . MET A 1 223 ? -34.945 -14.904 41.390 1.00 97.44 223 MET A N 1
ATOM 1841 C CA . MET A 1 223 ? -36.187 -15.572 41.774 1.00 97.44 223 MET A CA 1
ATOM 1842 C C . MET A 1 223 ? -36.274 -15.764 43.294 1.00 97.44 223 MET A C 1
ATOM 1844 O O . MET A 1 223 ? -37.320 -15.480 43.882 1.00 97.44 223 MET A O 1
ATOM 1848 N N . LYS A 1 224 ? -35.175 -16.168 43.947 1.00 97.75 224 LYS A N 1
ATOM 1849 C CA . LYS A 1 224 ? -35.096 -16.243 45.415 1.00 97.75 224 LYS A CA 1
ATOM 1850 C C . LYS A 1 224 ? -35.302 -14.873 46.059 1.00 97.75 224 LYS A C 1
ATOM 1852 O O . LYS A 1 224 ? -36.106 -14.758 46.979 1.00 97.75 224 LYS A O 1
ATOM 1857 N N . LEU A 1 225 ? -34.646 -13.832 45.545 1.00 97.25 225 LEU A N 1
ATOM 1858 C CA . LEU A 1 225 ? -34.774 -12.468 46.057 1.00 97.25 225 LEU A CA 1
ATOM 1859 C C . LEU A 1 225 ? -36.206 -11.941 45.894 1.00 97.25 225 LEU A C 1
ATOM 1861 O O . LEU A 1 225 ? -36.753 -11.358 46.825 1.00 97.25 225 LEU A O 1
ATOM 1865 N N . ARG A 1 226 ? -36.858 -12.194 44.750 1.00 96.19 226 ARG A N 1
ATOM 1866 C CA . ARG A 1 226 ? -38.280 -11.858 44.546 1.00 96.19 226 ARG A CA 1
ATOM 1867 C C . ARG A 1 226 ? -39.169 -12.550 45.576 1.00 96.19 226 ARG A C 1
ATOM 1869 O O . ARG A 1 226 ? -40.032 -11.894 46.149 1.00 96.19 226 ARG A O 1
ATOM 1876 N N . ARG A 1 227 ? -38.928 -13.835 45.855 1.00 97.00 227 ARG A N 1
ATOM 1877 C CA . ARG A 1 227 ? -39.667 -14.589 46.877 1.00 97.00 227 ARG A CA 1
ATOM 1878 C C . ARG A 1 227 ? -39.462 -14.008 48.279 1.00 97.00 227 ARG A C 1
ATOM 1880 O O . ARG A 1 227 ? -40.442 -13.752 48.967 1.00 97.00 227 ARG A O 1
ATOM 1887 N N . GLN A 1 228 ? -38.220 -13.711 48.662 1.00 95.88 228 GLN A N 1
ATOM 1888 C CA . GLN A 1 228 ? -37.908 -13.073 49.947 1.00 95.88 228 GLN A CA 1
ATOM 1889 C C . GLN A 1 228 ? -38.540 -11.680 50.072 1.00 95.88 228 GLN A C 1
ATOM 1891 O O . GLN A 1 228 ? -39.056 -11.321 51.127 1.00 95.88 228 GLN A O 1
ATOM 1896 N N . MET A 1 229 ? -38.545 -10.894 48.993 1.00 94.19 229 MET A N 1
ATOM 1897 C CA . MET A 1 229 ? -39.200 -9.584 48.960 1.00 94.19 229 MET A CA 1
ATOM 1898 C C . MET A 1 229 ? -40.720 -9.702 49.106 1.00 94.19 229 MET A C 1
ATOM 1900 O O . MET A 1 229 ? -41.320 -8.899 49.818 1.00 94.19 229 MET A O 1
ATOM 1904 N N . GLU A 1 230 ? -41.351 -10.695 48.476 1.00 93.88 230 GLU A N 1
ATOM 1905 C CA . GLU A 1 230 ? -42.782 -10.986 48.636 1.00 93.88 230 GLU A CA 1
ATOM 1906 C C . GLU A 1 230 ? -43.107 -11.406 50.081 1.00 93.88 230 GLU A C 1
ATOM 1908 O O . GLU A 1 230 ? -44.057 -10.899 50.680 1.00 93.88 230 GLU A O 1
ATOM 1913 N N . GLU A 1 231 ? -42.277 -12.267 50.677 1.00 93.88 231 GLU A N 1
ATOM 1914 C CA . GLU A 1 231 ? -42.399 -12.713 52.070 1.00 93.88 231 GLU A CA 1
ATOM 1915 C C . GLU A 1 231 ? -42.233 -11.545 53.051 1.00 93.88 231 GLU A C 1
ATOM 1917 O O . GLU A 1 231 ? -43.066 -11.373 53.947 1.00 93.88 231 GLU A O 1
ATOM 1922 N N . ARG A 1 232 ? -41.228 -10.684 52.840 1.00 93.75 232 ARG A N 1
ATOM 1923 C CA . ARG A 1 232 ? -41.011 -9.462 53.624 1.00 93.75 232 ARG A CA 1
ATOM 1924 C C . ARG A 1 232 ? -42.174 -8.484 53.472 1.00 93.75 232 ARG A C 1
ATOM 1926 O O . ARG A 1 232 ? -42.668 -7.994 54.480 1.00 93.75 232 ARG A O 1
ATOM 1933 N N . ARG A 1 233 ? -42.679 -8.252 52.254 1.00 92.81 233 ARG A N 1
ATOM 1934 C CA . ARG A 1 233 ? -43.893 -7.444 52.015 1.00 92.81 233 ARG A CA 1
ATOM 1935 C C . ARG A 1 233 ? -45.119 -8.045 52.703 1.00 92.81 233 ARG A C 1
ATOM 1937 O O . ARG A 1 233 ? -45.979 -7.315 53.187 1.00 92.81 233 ARG A O 1
ATOM 1944 N N . GLY A 1 234 ? -45.237 -9.372 52.744 1.00 91.50 234 GLY A N 1
ATOM 1945 C CA . GLY A 1 234 ? -46.278 -10.075 53.494 1.00 91.50 234 GLY A CA 1
ATOM 1946 C C . GLY A 1 234 ? -46.151 -9.860 55.004 1.00 91.50 234 GLY A C 1
ATOM 1947 O O . GLY A 1 234 ? -47.147 -9.588 55.673 1.00 91.50 234 GLY A O 1
ATOM 1948 N N . LEU A 1 235 ? -44.930 -9.928 55.537 1.00 91.81 235 LEU A N 1
ATOM 1949 C CA . LEU A 1 235 ? -44.639 -9.678 56.946 1.00 91.81 235 LEU A CA 1
ATOM 1950 C C . LEU A 1 235 ? -44.894 -8.211 57.323 1.00 91.81 235 LEU A C 1
ATOM 1952 O O . LEU A 1 235 ? -45.571 -7.962 58.312 1.00 91.81 235 LEU A O 1
ATOM 1956 N N . GLU A 1 236 ? -44.448 -7.257 56.505 1.00 89.69 236 GLU A N 1
ATOM 1957 C CA . GLU A 1 236 ? -44.719 -5.823 56.670 1.00 89.69 236 GLU A CA 1
ATOM 1958 C C . GLU A 1 236 ? -46.221 -5.523 56.622 1.00 89.69 236 GLU A C 1
ATOM 1960 O O . GLU A 1 236 ? -46.705 -4.745 57.437 1.00 89.69 236 GLU A O 1
ATOM 1965 N N . ARG A 1 237 ? -46.992 -6.176 55.738 1.00 89.44 237 ARG A N 1
ATOM 1966 C CA . ARG A 1 237 ? -48.462 -6.064 55.737 1.00 89.44 237 ARG A CA 1
ATOM 1967 C C . ARG A 1 237 ? -49.071 -6.541 57.059 1.00 89.44 237 ARG A C 1
ATOM 1969 O O . ARG A 1 237 ? -49.924 -5.849 57.604 1.00 89.44 237 ARG A O 1
ATOM 1976 N N . ARG A 1 238 ? -48.599 -7.668 57.607 1.00 89.81 238 ARG A N 1
ATOM 1977 C CA . ARG A 1 238 ? -49.039 -8.171 58.924 1.00 89.81 238 ARG A CA 1
ATOM 1978 C C . ARG A 1 238 ? -48.637 -7.242 60.070 1.00 89.81 238 ARG A C 1
ATOM 1980 O O . ARG A 1 238 ? -49.437 -7.020 60.971 1.00 89.81 238 ARG A O 1
ATOM 1987 N N . VAL A 1 239 ? -47.422 -6.691 60.041 1.00 88.06 239 VAL A N 1
ATOM 1988 C CA . VAL A 1 239 ? -46.960 -5.715 61.040 1.00 88.06 239 VAL A CA 1
ATOM 1989 C C . VAL A 1 239 ? -47.795 -4.445 60.961 1.00 88.06 239 VAL A C 1
ATOM 1991 O O . VAL A 1 239 ? -48.329 -4.056 61.984 1.00 88.06 239 VAL A O 1
ATOM 1994 N N . ARG A 1 240 ? -48.014 -3.873 59.772 1.00 86.69 240 ARG A N 1
ATOM 1995 C CA . ARG A 1 240 ? -48.875 -2.693 59.585 1.00 86.69 240 ARG A CA 1
ATOM 1996 C C . ARG A 1 240 ? -50.309 -2.922 60.045 1.00 86.69 240 ARG A C 1
ATOM 1998 O O . ARG A 1 240 ? -50.948 -1.993 60.515 1.00 86.69 240 ARG A O 1
ATOM 2005 N N . GLN A 1 241 ? -50.837 -4.134 59.894 1.00 82.88 241 GLN A N 1
ATOM 2006 C CA . GLN A 1 241 ? -52.168 -4.457 60.400 1.00 82.88 241 GLN A CA 1
ATOM 2007 C C . GLN A 1 241 ? -52.196 -4.473 61.933 1.00 82.88 241 GLN A C 1
ATOM 2009 O O . GLN A 1 241 ? -53.058 -3.829 62.521 1.00 82.88 241 GLN A O 1
ATOM 2014 N N . ARG A 1 242 ? -51.191 -5.086 62.571 1.00 80.75 242 ARG A N 1
ATOM 2015 C CA . ARG A 1 242 ? -51.018 -5.016 64.031 1.00 80.75 242 ARG A CA 1
ATOM 2016 C C . ARG A 1 242 ? -50.698 -3.612 64.533 1.00 80.75 242 ARG A C 1
ATOM 2018 O O . ARG A 1 242 ? -51.085 -3.270 65.640 1.00 80.75 242 ARG A O 1
ATOM 2025 N N . GLU A 1 243 ? -49.994 -2.804 63.747 1.00 78.62 243 GLU A N 1
ATOM 2026 C CA . GLU A 1 243 ? -49.757 -1.396 64.048 1.00 78.62 243 GLU A CA 1
ATOM 2027 C C . GLU A 1 243 ? -51.055 -0.622 63.972 1.00 78.62 243 GLU A C 1
ATOM 2029 O O . GLU A 1 243 ? -51.334 0.048 64.937 1.00 78.62 243 GLU A O 1
ATOM 2034 N N . ARG A 1 244 ? -51.898 -0.779 62.945 1.00 76.56 244 ARG A N 1
ATOM 2035 C CA . ARG A 1 244 ? -53.231 -0.148 62.907 1.00 76.56 244 ARG A CA 1
ATOM 2036 C C . ARG A 1 244 ? -54.096 -0.557 64.099 1.00 76.56 244 ARG A C 1
ATOM 2038 O O . ARG A 1 244 ? -54.768 0.284 64.679 1.00 76.56 244 ARG A O 1
ATOM 2045 N N . GLU A 1 245 ? -54.040 -1.824 64.506 1.00 69.00 245 GLU A N 1
ATOM 2046 C CA . GLU A 1 245 ? -54.693 -2.312 65.730 1.00 69.00 245 GLU A CA 1
ATOM 2047 C C . GLU A 1 245 ? -54.083 -1.686 67.001 1.00 69.00 245 GLU A C 1
ATOM 2049 O O . GLU A 1 245 ? -54.813 -1.356 67.932 1.00 69.00 245 GLU A O 1
ATOM 2054 N N . GLN A 1 246 ? -52.762 -1.466 67.036 1.00 62.28 246 GLN A N 1
ATOM 2055 C CA . GLN A 1 246 ? -52.074 -0.730 68.104 1.00 62.28 246 GLN A CA 1
ATOM 2056 C C . GLN A 1 246 ? -52.241 0.792 68.018 1.00 62.28 246 GLN A C 1
ATOM 2058 O O . GLN A 1 246 ? -52.089 1.447 69.035 1.00 62.28 246 GLN A O 1
ATOM 2063 N N . GLU A 1 247 ? -52.510 1.373 66.855 1.00 56.47 247 GLU A N 1
ATOM 2064 C CA . GLU A 1 247 ? -52.664 2.808 66.601 1.00 56.47 247 GLU A CA 1
ATOM 2065 C C . GLU A 1 247 ? -54.058 3.231 67.049 1.00 56.47 247 GLU A C 1
ATOM 2067 O O . GLU A 1 247 ? -54.175 4.194 67.793 1.00 56.47 247 GLU A O 1
ATOM 2072 N N . VAL A 1 248 ? -55.069 2.388 66.807 1.00 56.41 248 VAL A N 1
ATOM 2073 C CA . VAL A 1 248 ? -56.377 2.457 67.484 1.00 56.41 248 VAL A CA 1
ATOM 2074 C C . VAL A 1 248 ? -56.228 2.369 69.017 1.00 56.41 248 VAL A C 1
ATOM 2076 O O . VAL A 1 248 ? -57.037 2.931 69.750 1.00 56.41 248 VAL A O 1
ATOM 2079 N N . GLN A 1 249 ? -55.170 1.719 69.530 1.00 48.94 249 GLN A N 1
ATOM 2080 C CA . GLN A 1 249 ? -54.833 1.688 70.966 1.00 48.94 249 GLN A CA 1
ATOM 2081 C C . GLN A 1 249 ? -53.883 2.821 71.425 1.00 48.94 249 GLN A C 1
ATOM 2083 O O . GLN A 1 249 ? -53.818 3.115 72.619 1.00 48.94 249 GLN A O 1
ATOM 2088 N N . LYS A 1 250 ? -53.139 3.465 70.516 1.00 48.75 250 LYS A N 1
ATOM 2089 C CA . LYS A 1 250 ? -52.127 4.506 70.790 1.00 48.75 250 LYS A CA 1
ATOM 2090 C C . LYS A 1 250 ? -52.589 5.916 70.424 1.00 48.75 250 LYS A C 1
ATOM 2092 O O . LYS A 1 250 ? -51.942 6.867 70.852 1.00 48.75 250 LYS A O 1
ATOM 2097 N N . GLU A 1 251 ? -53.750 6.082 69.792 1.00 41.72 251 GLU A N 1
ATOM 2098 C CA . GLU A 1 251 ? -54.429 7.376 69.603 1.00 41.72 251 GLU A CA 1
ATOM 2099 C C . GLU A 1 251 ? -54.872 8.042 70.923 1.00 41.72 251 GLU A C 1
ATOM 2101 O O . GLU A 1 251 ? -55.407 9.146 70.921 1.00 41.72 251 GLU A O 1
ATOM 2106 N N . VAL A 1 252 ? -54.577 7.428 72.075 1.00 47.19 252 VAL A N 1
ATOM 2107 C CA . VAL A 1 252 ? -54.697 8.051 73.403 1.00 47.19 252 VAL A CA 1
ATOM 2108 C C . VAL A 1 252 ? -53.388 8.700 73.884 1.00 47.19 252 VAL A C 1
ATOM 2110 O O . VAL A 1 252 ? -53.410 9.430 74.874 1.00 47.19 252 VAL A O 1
ATOM 2113 N N . ARG A 1 253 ? -52.225 8.509 73.237 1.00 43.62 253 ARG A N 1
ATOM 2114 C CA . ARG A 1 253 ? -50.962 9.094 73.736 1.00 43.62 253 ARG A CA 1
ATOM 2115 C C . ARG A 1 253 ? -50.019 9.609 72.640 1.00 43.62 253 ARG A C 1
ATOM 2117 O O . ARG A 1 253 ? -49.168 8.881 72.148 1.00 43.62 253 ARG A O 1
ATOM 2124 N N . SER A 1 254 ? -50.067 10.940 72.494 1.00 36.53 254 SER A N 1
ATOM 2125 C CA . SER A 1 254 ? -48.906 11.856 72.483 1.00 36.53 254 SER A CA 1
ATOM 2126 C C . SER A 1 254 ? -48.238 12.249 71.145 1.00 36.53 254 SER A C 1
ATOM 2128 O O . SER A 1 254 ? -47.380 11.550 70.625 1.00 36.53 254 SER A O 1
ATOM 2130 N N . ALA A 1 255 ? -48.569 13.475 70.714 1.00 46.09 255 ALA A N 1
ATOM 2131 C CA . ALA A 1 255 ? -47.734 14.650 70.385 1.00 46.09 255 ALA A CA 1
ATOM 2132 C C . ALA A 1 255 ? -46.293 14.553 69.800 1.00 46.09 255 ALA A C 1
ATOM 2134 O O . ALA A 1 255 ? -45.376 14.047 70.436 1.00 46.09 255 ALA A O 1
ATOM 2135 N N . GLN A 1 256 ? -46.136 15.307 68.693 1.00 42.28 256 GLN A N 1
ATOM 2136 C CA . GLN A 1 256 ? -45.075 16.281 68.325 1.00 42.28 256 GLN A CA 1
ATOM 2137 C C . GLN A 1 256 ? -43.631 15.792 68.029 1.00 42.28 256 GLN A C 1
ATOM 2139 O O . GLN A 1 256 ? -42.932 15.330 68.930 1.00 42.28 256 GLN A O 1
ATOM 2144 N N . PRO A 1 257 ? -43.104 16.023 66.802 1.00 42.47 257 PRO A N 1
ATOM 2145 C CA . PRO A 1 257 ? -41.681 15.898 66.487 1.00 42.47 257 PRO A CA 1
ATOM 2146 C C . PRO A 1 257 ? -40.895 17.188 66.787 1.00 42.47 257 PRO A C 1
ATOM 2148 O O . PRO A 1 257 ? -41.297 18.296 66.437 1.00 42.47 257 PRO A O 1
ATOM 2151 N N . ILE A 1 258 ? -39.723 17.007 67.390 1.00 50.62 258 ILE A N 1
ATOM 2152 C CA . ILE A 1 258 ? -38.743 18.035 67.768 1.00 50.62 258 ILE A CA 1
ATOM 2153 C C . ILE A 1 258 ? -38.010 18.585 66.520 1.00 50.62 258 ILE A C 1
ATOM 2155 O O . ILE A 1 258 ? -37.520 17.781 65.721 1.00 50.62 258 ILE A O 1
ATOM 2159 N N . PRO A 1 259 ? -37.842 19.914 66.349 1.00 54.31 259 PRO A N 1
ATOM 2160 C CA . PRO A 1 259 ? -37.020 20.480 65.278 1.00 54.31 259 PRO A CA 1
ATOM 2161 C C . PRO A 1 259 ? -35.516 20.386 65.586 1.00 54.31 259 PRO A C 1
ATOM 2163 O O . PRO A 1 259 ? -35.053 20.747 66.668 1.00 54.31 259 PRO A O 1
ATOM 2166 N N . ILE A 1 260 ? -34.740 19.939 64.598 1.00 59.03 260 ILE A N 1
ATOM 2167 C CA . ILE A 1 260 ? -33.269 19.889 64.617 1.00 59.03 260 ILE A CA 1
ATOM 2168 C C . ILE A 1 260 ? -32.709 21.319 64.419 1.00 59.03 260 ILE A C 1
ATOM 2170 O O . ILE A 1 260 ? -33.241 22.062 63.593 1.00 59.03 260 ILE A O 1
ATOM 2174 N N . PRO A 1 261 ? -31.641 21.736 65.132 1.00 57.97 261 PRO A N 1
ATOM 2175 C CA . PRO A 1 261 ? -31.134 23.109 65.083 1.00 57.97 261 PRO A CA 1
ATOM 2176 C C . PRO A 1 261 ? -30.500 23.483 63.720 1.00 57.97 261 PRO 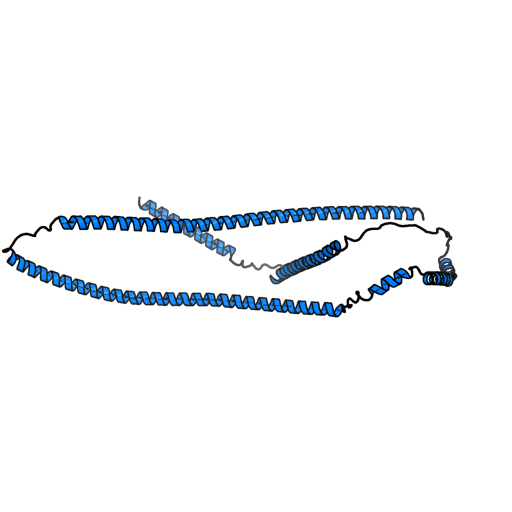A C 1
ATOM 2178 O O . PRO A 1 261 ? -29.723 22.699 63.165 1.00 57.97 261 PRO A O 1
ATOM 2181 N N . PRO A 1 262 ? -30.740 24.711 63.209 1.00 60.91 262 PRO A N 1
ATOM 2182 C CA . PRO A 1 262 ? -30.378 25.159 61.852 1.00 60.91 262 PRO A CA 1
ATOM 2183 C C . PRO A 1 262 ? -28.865 25.299 61.592 1.00 60.91 262 PRO A C 1
ATOM 2185 O O . PRO A 1 262 ? -28.434 25.461 60.451 1.00 60.91 262 PRO A O 1
ATOM 2188 N N . THR A 1 263 ? -28.030 25.229 62.629 1.00 56.62 263 THR A N 1
ATOM 2189 C CA . THR A 1 263 ? -26.586 25.497 62.539 1.00 56.62 263 THR A CA 1
ATOM 2190 C C . THR A 1 263 ? -25.793 24.347 61.911 1.00 56.62 263 THR A C 1
ATOM 2192 O O . THR A 1 263 ? -24.824 24.594 61.200 1.00 56.62 263 THR A O 1
ATOM 2195 N N . LYS A 1 264 ? -26.219 23.087 62.098 1.00 58.94 264 LYS A N 1
ATOM 2196 C CA . LYS A 1 264 ? -25.574 21.917 61.462 1.00 58.94 264 LYS A CA 1
ATOM 2197 C C . LYS A 1 264 ? -25.939 21.778 59.979 1.00 58.94 264 LYS A C 1
ATOM 2199 O O . LYS A 1 264 ? -25.183 21.195 59.212 1.00 58.94 264 LYS A O 1
ATOM 2204 N N . GLN A 1 265 ? -27.076 22.343 59.575 1.00 61.84 265 GLN A N 1
ATOM 2205 C CA . GLN A 1 265 ? -27.593 22.265 58.211 1.00 61.84 265 GLN A CA 1
ATOM 2206 C C . GLN A 1 265 ? -26.803 23.151 57.237 1.00 61.84 265 GLN A C 1
ATOM 2208 O O . GLN A 1 265 ? -26.532 22.723 56.121 1.00 61.84 265 GLN A O 1
ATOM 2213 N N . LYS A 1 266 ? -26.357 24.337 57.677 1.00 66.06 266 LYS A N 1
ATOM 2214 C CA . LYS A 1 266 ? -25.572 25.268 56.844 1.00 66.06 266 LYS A CA 1
ATOM 2215 C C . LYS A 1 266 ? -24.193 24.714 56.463 1.00 66.06 266 LYS A C 1
ATOM 2217 O O . LYS A 1 266 ? -23.854 24.707 55.288 1.00 66.06 266 LYS A O 1
ATOM 2222 N N . HIS A 1 267 ? -23.457 24.147 57.422 1.00 63.91 267 HIS A N 1
ATOM 2223 C CA . HIS A 1 267 ? -22.136 23.550 57.169 1.00 63.91 267 HIS A CA 1
ATOM 2224 C C . HIS A 1 267 ? -22.207 22.323 56.238 1.00 63.91 267 HIS A C 1
ATOM 2226 O O . HIS A 1 267 ? -21.346 22.120 55.386 1.00 63.91 267 HIS A O 1
ATOM 2232 N N . LEU A 1 268 ? -23.254 21.499 56.372 1.00 70.50 268 LEU A N 1
ATOM 2233 C CA . LEU A 1 268 ? -23.517 20.383 55.452 1.00 70.50 268 LEU A CA 1
ATOM 2234 C C . LEU A 1 268 ? -23.833 20.872 54.032 1.00 70.50 268 LEU A C 1
ATOM 2236 O O . LEU A 1 268 ? -23.400 20.255 53.064 1.00 70.50 268 LEU A O 1
ATOM 2240 N N . GLN A 1 269 ? -24.558 21.983 53.903 1.00 74.19 269 GLN A N 1
ATOM 2241 C CA . GLN A 1 269 ? -24.962 22.542 52.617 1.00 74.19 269 GLN A CA 1
ATOM 2242 C C . GLN A 1 269 ? -23.799 23.235 51.887 1.00 74.19 269 GLN A C 1
ATOM 2244 O O . GLN A 1 269 ? -23.661 23.066 50.680 1.00 74.19 269 GLN A O 1
ATOM 2249 N N . GLU A 1 270 ? -22.921 23.935 52.607 1.00 80.19 270 GLU A N 1
ATOM 2250 C CA . GLU A 1 270 ? -21.689 24.528 52.059 1.00 80.19 270 GLU A CA 1
ATOM 2251 C C . GLU A 1 270 ? -20.695 23.451 51.599 1.00 80.19 270 GLU A C 1
ATOM 2253 O O . GLU A 1 270 ? -20.167 23.525 50.490 1.00 80.19 270 GLU A O 1
ATOM 2258 N N . SER A 1 271 ? -20.509 22.392 52.396 1.00 78.44 271 SER A N 1
ATOM 2259 C CA . SER A 1 271 ? -19.681 21.242 52.009 1.00 78.44 271 SER A CA 1
ATOM 2260 C C . SER A 1 271 ? -20.250 20.502 50.789 1.00 78.44 271 SER A C 1
ATOM 2262 O O . SER A 1 271 ? -19.493 20.090 49.911 1.00 78.44 271 SER A O 1
ATOM 2264 N N . HIS A 1 272 ? -21.579 20.387 50.683 1.00 82.56 272 HIS A N 1
ATOM 2265 C CA . HIS A 1 272 ? -22.237 19.800 49.513 1.00 82.56 272 HIS A CA 1
ATOM 2266 C C . HIS A 1 272 ? -22.036 20.647 48.249 1.00 82.56 272 HIS A C 1
ATOM 2268 O O . HIS A 1 272 ? -21.779 20.103 47.179 1.00 82.56 272 HIS A O 1
ATOM 2274 N N . GLN A 1 273 ? -22.096 21.977 48.365 1.00 86.19 273 GLN A N 1
ATOM 2275 C CA . GLN A 1 273 ? -21.851 22.889 47.243 1.00 86.19 273 GLN A CA 1
ATOM 2276 C C . GLN A 1 273 ? -20.393 22.854 46.768 1.00 86.19 273 GLN A C 1
ATOM 2278 O O . GLN A 1 273 ? -20.146 22.870 45.564 1.00 86.19 273 GLN A O 1
ATOM 2283 N N . GLN A 1 274 ? -19.427 22.763 47.687 1.00 86.25 274 GLN A N 1
ATOM 2284 C CA . GLN A 1 274 ? -18.012 22.591 47.335 1.00 86.25 274 GLN A CA 1
ATOM 2285 C C . GLN A 1 274 ? -17.776 21.262 46.608 1.00 86.25 274 GLN A C 1
ATOM 2287 O O . GLN A 1 274 ? -17.152 21.239 45.549 1.00 86.25 274 GLN A O 1
ATOM 2292 N N . LEU A 1 275 ? -18.361 20.170 47.109 1.00 91.25 275 LEU A N 1
ATOM 2293 C CA . LEU A 1 275 ? -18.278 18.862 46.462 1.00 91.25 275 LEU A CA 1
ATOM 2294 C C . LEU A 1 275 ? -18.907 18.870 45.057 1.00 91.25 275 LEU A C 1
ATOM 2296 O O . LEU A 1 275 ? -18.360 18.277 44.129 1.00 91.25 275 LEU A O 1
ATOM 2300 N N . GLU A 1 276 ? -20.035 19.559 44.872 1.00 89.81 276 GLU A N 1
ATOM 2301 C CA . GLU A 1 276 ? -20.656 19.730 43.554 1.00 89.81 276 GLU A CA 1
ATOM 2302 C C . GLU A 1 276 ? -19.762 20.510 42.582 1.00 89.81 276 GLU A C 1
ATOM 2304 O O . GLU A 1 276 ? -19.640 20.116 41.419 1.00 89.81 276 GLU A O 1
ATOM 2309 N N . GLN A 1 277 ? -19.108 21.582 43.041 1.00 92.50 277 GLN A N 1
ATOM 2310 C CA . GLN A 1 277 ? -18.160 22.348 42.227 1.00 92.50 277 GLN A CA 1
ATOM 2311 C C . GLN A 1 277 ? -16.953 21.488 41.830 1.00 92.50 277 GLN A C 1
ATOM 2313 O O . GLN A 1 277 ? -16.595 21.441 40.650 1.00 92.50 277 GLN A O 1
ATOM 2318 N N . ASP A 1 278 ? -16.389 20.726 42.765 1.00 92.94 278 ASP A N 1
ATOM 2319 C CA . ASP A 1 278 ? -15.276 19.811 42.499 1.00 92.94 278 ASP A CA 1
ATOM 2320 C C . ASP A 1 278 ? -15.658 18.733 41.475 1.00 92.94 278 ASP A C 1
ATOM 2322 O O . ASP A 1 278 ? -14.925 18.487 40.512 1.00 92.94 278 ASP A O 1
ATOM 2326 N N . ILE A 1 279 ? -16.850 18.144 41.598 1.00 93.69 279 ILE A N 1
ATOM 2327 C CA . ILE A 1 279 ? -17.366 17.176 40.621 1.00 93.69 279 ILE A CA 1
ATOM 2328 C C . ILE A 1 279 ? -17.525 17.828 39.240 1.00 93.69 279 ILE A C 1
ATOM 2330 O O . ILE A 1 279 ? -17.148 17.234 38.224 1.00 93.69 279 ILE A O 1
ATOM 2334 N N . GLN A 1 280 ? -18.038 19.059 39.169 1.00 95.19 280 GLN A N 1
ATOM 2335 C CA . GLN A 1 280 ? -18.184 19.780 37.903 1.00 95.19 280 GLN A CA 1
ATOM 2336 C C . GLN A 1 280 ? -16.831 20.080 37.244 1.00 95.19 280 GLN A C 1
ATOM 2338 O O . GLN A 1 280 ? -16.694 19.882 36.030 1.00 95.19 280 GLN A O 1
ATOM 2343 N N . THR A 1 281 ? -15.815 20.490 38.013 1.00 94.75 281 THR A N 1
ATOM 2344 C CA . THR A 1 281 ? -14.464 20.713 37.469 1.00 94.75 281 THR A CA 1
ATOM 2345 C C . THR A 1 281 ? -13.843 19.416 36.950 1.00 94.75 281 THR A C 1
ATOM 2347 O O . THR A 1 281 ? -13.272 19.409 35.855 1.00 94.75 281 THR A O 1
ATOM 2350 N N . LEU A 1 282 ? -14.032 18.296 37.657 1.00 95.50 282 LEU A N 1
ATOM 2351 C CA . LEU A 1 282 ? -13.555 16.978 37.238 1.00 95.50 282 LEU A CA 1
ATOM 2352 C C . LEU A 1 282 ? -14.222 16.530 35.928 1.00 95.50 282 LEU A C 1
ATOM 2354 O O . LEU A 1 282 ? -13.549 16.060 35.004 1.00 95.50 282 LEU A O 1
ATOM 2358 N N . ILE A 1 283 ? -15.538 16.732 35.807 1.00 95.50 283 ILE A N 1
ATOM 2359 C CA . ILE A 1 283 ? -16.293 16.444 34.582 1.00 95.50 283 ILE A CA 1
ATOM 2360 C C . ILE A 1 283 ? -15.785 17.317 33.432 1.00 95.50 283 ILE A C 1
ATOM 2362 O O . ILE A 1 283 ? -15.525 16.798 32.344 1.00 95.50 283 ILE A O 1
ATOM 2366 N N . HIS A 1 284 ? -15.601 18.620 33.647 1.00 96.00 284 HIS A N 1
ATOM 2367 C CA . HIS A 1 284 ? -15.090 19.530 32.623 1.00 96.00 284 HIS A CA 1
ATOM 2368 C C . HIS A 1 284 ? -13.677 19.136 32.163 1.00 96.00 284 HIS A C 1
ATOM 2370 O O . HIS A 1 284 ? -13.428 18.998 30.963 1.00 96.00 284 HIS A O 1
ATOM 2376 N N . MET A 1 285 ? -12.781 18.828 33.105 1.00 95.69 285 MET A N 1
ATOM 2377 C CA . MET A 1 285 ? -11.445 18.296 32.829 1.00 95.69 285 MET A CA 1
ATOM 2378 C C . MET A 1 285 ? -11.492 16.998 32.017 1.00 95.69 285 MET A C 1
ATOM 2380 O O . MET A 1 285 ? -10.722 16.833 31.068 1.00 95.69 285 MET A O 1
ATOM 2384 N N . SER A 1 286 ? -12.397 16.076 32.353 1.00 95.19 286 SER A N 1
ATOM 2385 C CA . SER A 1 286 ? -12.555 14.816 31.618 1.00 95.19 286 SER A CA 1
ATOM 2386 C C . SER A 1 286 ? -13.031 15.043 30.176 1.00 95.19 286 SER A C 1
ATOM 2388 O O . SER A 1 286 ? -12.493 14.431 29.250 1.00 95.19 286 SER A O 1
ATOM 2390 N N . LYS A 1 287 ? -13.958 15.989 29.960 1.00 95.81 287 LYS A N 1
ATOM 2391 C CA . LYS A 1 287 ? -14.442 16.388 28.629 1.00 95.81 287 LYS A CA 1
ATOM 2392 C C . LYS A 1 287 ? -13.324 17.005 27.791 1.00 95.81 287 LYS A C 1
ATOM 2394 O O . LYS A 1 287 ? -13.144 16.602 26.646 1.00 95.81 287 LYS A O 1
ATOM 2399 N N . LEU A 1 288 ? -12.526 17.907 28.366 1.00 96.50 288 LEU A N 1
ATOM 2400 C CA . LEU A 1 288 ? -11.347 18.489 27.711 1.00 96.50 288 LEU A CA 1
ATOM 2401 C C . LEU A 1 288 ? -10.322 17.426 27.310 1.00 96.50 288 LEU A C 1
ATOM 2403 O O . LEU A 1 288 ? -9.836 17.437 26.182 1.00 96.50 288 LEU A O 1
ATOM 2407 N N . LYS A 1 289 ? -10.031 16.466 28.195 1.00 96.31 289 LYS A N 1
ATOM 2408 C CA . LYS A 1 289 ? -9.131 15.343 27.887 1.00 96.31 289 LYS A CA 1
ATOM 2409 C C . LYS A 1 289 ? -9.684 14.460 26.765 1.00 96.31 289 LYS A C 1
ATOM 2411 O O . LYS A 1 289 ? -8.923 14.032 25.901 1.00 96.31 289 LYS A O 1
ATOM 2416 N N . CYS A 1 290 ? -10.991 14.203 26.760 1.00 95.06 290 CYS A N 1
ATOM 2417 C CA . CYS A 1 290 ? -11.661 13.453 25.698 1.00 95.06 290 CYS A CA 1
ATOM 2418 C C . CYS A 1 290 ? -11.548 14.175 24.345 1.00 95.06 290 CYS A C 1
ATOM 2420 O O . CYS A 1 290 ? -11.076 13.591 23.370 1.00 95.06 290 CYS A O 1
ATOM 2422 N N . LEU A 1 291 ? -11.870 15.473 24.314 1.00 96.56 291 LEU A N 1
ATOM 2423 C CA . LEU A 1 291 ? -11.721 16.308 23.122 1.00 96.56 291 LEU A CA 1
ATOM 2424 C C . LEU A 1 291 ? -10.273 16.320 22.633 1.00 96.56 291 LEU A C 1
ATOM 2426 O O . LEU A 1 291 ? -10.032 16.066 21.459 1.00 96.56 291 LEU A O 1
ATOM 2430 N N . HIS A 1 292 ? -9.305 16.535 23.525 1.00 96.81 292 HIS A N 1
ATOM 2431 C CA . HIS A 1 292 ? -7.889 16.546 23.168 1.00 96.81 292 HIS A CA 1
ATOM 2432 C C . HIS A 1 292 ? -7.442 15.230 22.514 1.00 96.81 292 HIS A C 1
ATOM 2434 O O . HIS A 1 292 ? -6.759 15.273 21.497 1.00 96.81 292 HIS A O 1
ATOM 2440 N N . ARG A 1 293 ? -7.874 14.070 23.033 1.00 96.31 293 ARG A N 1
ATOM 2441 C CA . ARG A 1 293 ? -7.578 12.753 22.433 1.00 96.31 293 ARG A CA 1
ATOM 2442 C C . ARG A 1 293 ? -8.173 12.598 21.035 1.00 96.31 293 ARG A C 1
ATOM 2444 O O . ARG A 1 293 ? -7.541 12.023 20.155 1.00 96.31 293 ARG A O 1
ATOM 2451 N N . HIS A 1 294 ? -9.391 13.086 20.820 1.00 95.94 294 HIS A N 1
ATOM 2452 C CA . HIS A 1 294 ? -10.026 13.020 19.505 1.00 95.94 294 HIS A CA 1
ATOM 2453 C C . HIS A 1 294 ? -9.390 13.991 18.510 1.00 95.94 294 HIS A C 1
ATOM 2455 O O . HIS A 1 294 ? -9.127 13.600 17.375 1.00 95.94 294 HIS A O 1
ATOM 2461 N N . PHE A 1 295 ? -9.072 15.216 18.932 1.00 97.06 295 PHE A N 1
ATOM 2462 C CA . PHE A 1 295 ? -8.367 16.183 18.093 1.00 97.06 295 PHE A CA 1
ATOM 2463 C C . PHE A 1 295 ? -6.948 15.728 17.759 1.00 97.06 295 PHE A C 1
ATOM 2465 O O . PHE A 1 295 ? -6.544 15.858 16.607 1.00 97.06 295 PHE A O 1
ATOM 2472 N N . SER A 1 296 ? -6.208 15.154 18.712 1.00 96.62 296 SER A N 1
ATOM 2473 C CA . SER A 1 296 ? -4.865 14.629 18.450 1.00 96.62 296 SER A CA 1
ATOM 2474 C C . SER A 1 296 ? -4.903 13.432 17.499 1.00 96.62 296 SER A C 1
ATOM 2476 O O . SER A 1 296 ? -4.136 13.397 16.538 1.00 96.62 296 SER A O 1
ATOM 2478 N N . GLY A 1 297 ? -5.851 12.507 17.690 1.00 97.06 297 GLY A N 1
ATOM 2479 C CA . GLY A 1 297 ? -6.073 11.390 16.771 1.00 97.06 297 GLY A CA 1
ATOM 2480 C C . GLY A 1 297 ? -6.445 11.856 15.361 1.00 97.06 297 GLY A C 1
ATOM 2481 O O . GLY A 1 297 ? -5.844 11.416 14.382 1.00 97.06 297 GLY A O 1
ATOM 2482 N N . TRP A 1 298 ? -7.384 12.799 15.242 1.00 97.62 298 TRP A N 1
ATOM 2483 C CA . TRP A 1 298 ? -7.763 13.385 13.954 1.00 97.62 298 TRP A CA 1
ATOM 2484 C C . TRP A 1 298 ? -6.588 14.102 13.282 1.00 97.62 298 TRP A C 1
ATOM 2486 O O . TRP A 1 298 ? -6.335 13.889 12.097 1.00 97.62 298 TRP A O 1
ATOM 2496 N N . HIS A 1 299 ? -5.836 14.903 14.038 1.00 96.62 299 HIS A N 1
ATOM 2497 C CA . HIS A 1 299 ? -4.672 15.625 13.535 1.00 96.62 299 HIS A CA 1
ATOM 2498 C C . HIS A 1 299 ? -3.590 14.669 13.016 1.00 96.62 299 HIS A C 1
ATOM 2500 O O . HIS A 1 299 ? -3.059 14.898 11.931 1.00 96.62 299 HIS A O 1
ATOM 2506 N N . SER A 1 300 ? -3.324 13.564 13.725 1.00 97.25 300 SER A N 1
ATOM 2507 C CA . SER A 1 300 ? -2.407 12.513 13.262 1.00 97.25 300 SER A CA 1
ATOM 2508 C C . SER A 1 300 ? -2.843 11.947 11.911 1.00 97.25 300 SER A C 1
ATOM 2510 O O . SER A 1 300 ? -2.062 11.932 10.967 1.00 97.25 300 SER A O 1
ATOM 2512 N N . VAL A 1 301 ? -4.117 11.566 11.774 1.00 97.56 301 VAL A N 1
ATOM 2513 C CA . VAL A 1 301 ? -4.644 11.000 10.520 1.00 97.56 301 VAL A CA 1
ATOM 2514 C C . VAL A 1 301 ? -4.571 12.006 9.368 1.00 97.56 301 VAL A C 1
ATOM 2516 O O . VAL A 1 301 ? -4.290 11.635 8.226 1.00 97.56 301 VAL A O 1
ATOM 2519 N N . VAL A 1 302 ? -4.838 13.286 9.636 1.00 97.50 302 VAL A N 1
ATOM 2520 C CA . VAL A 1 302 ? -4.724 14.346 8.626 1.00 97.50 302 VAL A CA 1
ATOM 2521 C C . VAL A 1 302 ? -3.272 14.528 8.189 1.00 97.50 302 VAL A C 1
ATOM 2523 O O . VAL A 1 302 ? -3.020 14.641 6.988 1.00 97.50 302 VAL A O 1
ATOM 2526 N N . LEU A 1 303 ? -2.325 14.535 9.129 1.00 97.06 303 LEU A N 1
ATOM 2527 C CA . LEU A 1 303 ? -0.898 14.620 8.823 1.00 97.06 303 LEU A CA 1
ATOM 2528 C C . LEU A 1 303 ? -0.416 13.421 8.006 1.00 97.06 303 LEU A C 1
ATOM 2530 O O . LEU A 1 303 ? 0.234 13.620 6.983 1.00 97.06 303 LEU A O 1
ATOM 2534 N N . ASP A 1 304 ? -0.795 12.203 8.388 1.00 96.62 304 ASP A N 1
ATOM 2535 C CA . ASP A 1 304 ? -0.413 10.985 7.668 1.00 96.62 304 ASP A CA 1
ATOM 2536 C C . ASP A 1 304 ? -0.914 11.006 6.222 1.00 96.62 304 ASP A C 1
ATOM 2538 O O . ASP A 1 304 ? -0.175 10.680 5.287 1.00 96.62 304 ASP A O 1
ATOM 2542 N N . LYS A 1 305 ? -2.160 11.450 6.011 1.00 96.38 305 LYS A N 1
ATOM 2543 C CA . LYS A 1 305 ? -2.727 11.609 4.666 1.00 96.38 305 LYS A CA 1
ATOM 2544 C C . LYS A 1 305 ? -1.978 12.660 3.854 1.00 96.38 305 LYS A C 1
ATOM 2546 O O . LYS A 1 305 ? -1.664 12.392 2.697 1.00 96.38 305 LYS A O 1
ATOM 2551 N N . LYS A 1 306 ? -1.675 13.827 4.433 1.00 97.06 306 LYS A N 1
ATOM 2552 C CA . LYS A 1 306 ? -0.891 14.875 3.755 1.00 97.06 306 LYS A CA 1
ATOM 2553 C C . LYS A 1 306 ? 0.487 14.356 3.359 1.00 97.06 306 LYS A C 1
ATOM 2555 O O . LYS A 1 306 ? 0.839 14.418 2.190 1.00 97.06 306 LYS A O 1
ATOM 2560 N N . LEU A 1 307 ? 1.195 13.718 4.287 1.00 96.56 307 LEU A N 1
ATOM 2561 C CA . LEU A 1 307 ? 2.514 13.145 4.043 1.00 96.56 307 LEU A CA 1
ATOM 2562 C C . LEU A 1 307 ? 2.489 12.056 2.958 1.00 96.56 307 LEU A C 1
ATOM 2564 O O . LEU A 1 307 ? 3.395 11.985 2.129 1.00 96.56 307 LEU A O 1
ATOM 2568 N N . CYS A 1 308 ? 1.447 11.220 2.917 1.00 96.62 308 CYS A N 1
ATOM 2569 C CA . CYS A 1 308 ? 1.262 10.260 1.827 1.00 96.62 308 CYS A CA 1
ATOM 2570 C C . CYS A 1 308 ? 1.046 10.957 0.478 1.00 96.62 308 CYS A C 1
ATOM 2572 O O . CYS A 1 308 ? 1.668 10.568 -0.510 1.00 96.62 308 CYS A O 1
ATOM 2574 N N . MET A 1 309 ? 0.206 11.992 0.430 1.00 95.56 309 MET A N 1
ATOM 2575 C CA . MET A 1 309 ? -0.027 12.765 -0.793 1.00 95.56 309 MET A CA 1
ATOM 2576 C C . MET A 1 309 ? 1.254 13.458 -1.266 1.00 95.56 309 MET A C 1
ATOM 2578 O O . MET A 1 309 ? 1.588 13.368 -2.445 1.00 95.56 309 MET A O 1
ATOM 2582 N N . ASP A 1 310 ? 2.021 14.052 -0.356 1.00 95.94 310 ASP A N 1
ATOM 2583 C CA . ASP A 1 310 ? 3.284 14.719 -0.671 1.00 95.94 310 ASP A CA 1
ATOM 2584 C C . ASP A 1 310 ? 4.316 13.732 -1.232 1.00 95.94 310 ASP A C 1
ATOM 2586 O O . ASP A 1 310 ? 4.967 14.012 -2.242 1.00 95.94 310 ASP A O 1
ATOM 2590 N N . LYS A 1 311 ? 4.409 12.523 -0.658 1.00 97.12 311 LYS A N 1
ATOM 2591 C CA . LYS A 1 311 ? 5.233 11.432 -1.207 1.00 97.12 311 LYS A CA 1
ATOM 2592 C C . LYS A 1 311 ? 4.800 11.048 -2.621 1.00 97.12 311 LYS A C 1
ATOM 2594 O O . LYS A 1 311 ? 5.649 10.895 -3.499 1.00 97.12 311 LYS A O 1
ATOM 2599 N N . VAL A 1 312 ? 3.495 10.903 -2.861 1.00 97.06 312 VAL A N 1
ATOM 2600 C CA . VAL A 1 312 ? 2.960 10.582 -4.195 1.00 97.06 312 VAL A CA 1
ATOM 2601 C C . VAL A 1 312 ? 3.304 11.687 -5.194 1.00 97.06 312 VAL A C 1
ATOM 2603 O O . VAL A 1 312 ? 3.779 11.391 -6.290 1.00 97.06 312 VAL A O 1
ATOM 2606 N N . VAL A 1 313 ? 3.139 12.957 -4.818 1.00 96.62 313 VAL A N 1
ATOM 2607 C CA . VAL A 1 313 ? 3.502 14.105 -5.660 1.00 96.62 313 VAL A CA 1
ATOM 2608 C C . VAL A 1 313 ? 5.000 14.105 -5.972 1.00 96.62 313 VAL A C 1
ATOM 2610 O O . VAL A 1 313 ? 5.378 14.247 -7.138 1.00 96.62 313 VAL A O 1
ATOM 2613 N N . ALA A 1 314 ? 5.857 13.881 -4.972 1.00 97.69 314 ALA A N 1
ATOM 2614 C CA . ALA A 1 314 ? 7.304 13.801 -5.154 1.00 97.69 314 ALA A CA 1
ATOM 2615 C C . ALA A 1 314 ? 7.701 12.675 -6.124 1.00 97.69 314 ALA A C 1
ATOM 2617 O O . ALA A 1 314 ? 8.459 12.913 -7.068 1.00 97.69 314 ALA A O 1
ATOM 2618 N N . LEU A 1 315 ? 7.130 11.475 -5.966 1.00 97.12 315 LEU A N 1
ATOM 2619 C CA . LEU A 1 315 ? 7.367 10.341 -6.865 1.00 97.12 315 LEU A CA 1
ATOM 2620 C C . LEU A 1 315 ? 6.891 10.623 -8.294 1.00 97.12 315 LEU A C 1
ATOM 2622 O O . LEU A 1 315 ? 7.601 10.326 -9.256 1.00 97.12 315 LEU A O 1
ATOM 2626 N N . CYS A 1 316 ? 5.711 11.223 -8.454 1.00 96.12 316 CYS A N 1
ATOM 2627 C CA . CYS A 1 316 ? 5.190 11.619 -9.761 1.00 96.12 316 CYS A CA 1
ATOM 2628 C C . CYS A 1 316 ? 6.089 12.659 -10.443 1.00 96.12 316 CYS A C 1
ATOM 2630 O O . CYS A 1 316 ? 6.336 12.570 -11.648 1.00 96.12 316 CYS A O 1
ATOM 2632 N N . ASN A 1 317 ? 6.605 13.631 -9.692 1.00 97.81 317 ASN A N 1
ATOM 2633 C CA . ASN A 1 317 ? 7.535 14.632 -10.210 1.00 97.81 317 ASN A CA 1
ATOM 2634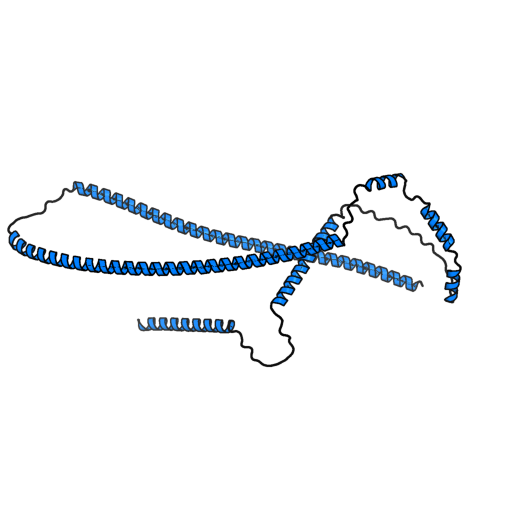 C C . ASN A 1 317 ? 8.871 14.006 -10.614 1.00 97.81 317 ASN A C 1
ATOM 2636 O O . ASN A 1 317 ? 9.369 14.291 -11.703 1.00 97.81 317 ASN A O 1
ATOM 2640 N N . TRP A 1 318 ? 9.415 13.106 -9.794 1.00 97.25 318 TRP A N 1
ATOM 2641 C CA . TRP A 1 318 ? 10.630 12.367 -10.124 1.00 97.25 318 TRP A CA 1
ATOM 2642 C C . TRP A 1 318 ? 10.457 11.517 -11.391 1.00 97.25 318 TRP A C 1
ATOM 2644 O O . TRP A 1 318 ? 11.263 11.624 -12.312 1.00 97.25 318 TRP A O 1
ATOM 2654 N N . ARG A 1 319 ? 9.353 10.765 -11.513 1.00 97.88 319 ARG A N 1
ATOM 2655 C CA . ARG A 1 319 ? 9.039 9.988 -12.727 1.00 97.88 319 ARG A CA 1
ATOM 2656 C C . ARG A 1 319 ? 8.916 10.869 -13.968 1.00 97.88 319 ARG A C 1
ATOM 2658 O O . ARG A 1 319 ? 9.393 10.483 -15.032 1.00 97.88 319 ARG A O 1
ATOM 2665 N N . ARG A 1 320 ? 8.290 12.047 -13.853 1.00 97.06 320 ARG A N 1
ATOM 2666 C CA . ARG A 1 320 ? 8.207 13.014 -14.961 1.00 97.06 320 ARG A CA 1
ATOM 2667 C C . ARG A 1 320 ? 9.591 13.504 -15.388 1.00 97.06 320 ARG A C 1
ATOM 2669 O O . ARG A 1 320 ? 9.879 13.496 -16.581 1.00 97.06 320 ARG A O 1
ATOM 2676 N N . ARG A 1 321 ? 10.459 13.858 -14.435 1.00 97.81 321 ARG A N 1
ATOM 2677 C CA . ARG A 1 321 ? 11.848 14.262 -14.717 1.00 97.81 321 ARG A CA 1
ATOM 2678 C C . ARG A 1 321 ? 12.650 13.138 -15.370 1.00 97.81 321 ARG A C 1
ATOM 2680 O O . ARG A 1 321 ? 13.341 13.392 -16.348 1.00 97.81 321 ARG A O 1
ATOM 2687 N N . LEU A 1 322 ? 12.507 11.903 -14.888 1.00 97.75 322 LEU A N 1
ATOM 2688 C CA . LEU A 1 322 ? 13.183 10.742 -15.465 1.00 97.75 322 LEU A CA 1
ATOM 2689 C C . LEU A 1 322 ? 12.762 10.504 -16.920 1.00 97.75 322 LEU A C 1
ATOM 2691 O O . LEU A 1 322 ? 13.621 10.320 -17.776 1.00 97.75 322 LEU A O 1
ATOM 2695 N N . LYS A 1 323 ? 11.458 10.567 -17.220 1.00 98.06 323 LYS A N 1
ATOM 2696 C CA . LYS A 1 323 ? 10.956 10.448 -18.599 1.00 98.06 323 LYS A CA 1
ATOM 2697 C C . LYS A 1 323 ? 11.489 11.557 -19.502 1.00 98.06 323 LYS A C 1
ATOM 2699 O O . LYS A 1 323 ? 11.912 11.274 -20.617 1.00 98.06 323 LYS A O 1
ATOM 2704 N N . ALA A 1 324 ? 11.496 12.800 -19.021 1.00 98.19 324 ALA A N 1
ATOM 2705 C CA . ALA A 1 324 ? 12.052 13.924 -19.771 1.00 98.19 324 ALA A CA 1
ATOM 2706 C C . ALA A 1 324 ? 13.549 13.723 -20.057 1.00 98.19 324 ALA A C 1
ATOM 2708 O O . ALA A 1 324 ? 13.993 13.930 -21.182 1.00 98.19 324 ALA A O 1
ATOM 2709 N N . TRP A 1 325 ? 14.311 13.247 -19.070 1.00 97.50 325 TRP A N 1
ATOM 2710 C CA . TRP A 1 325 ? 15.732 12.947 -19.233 1.00 97.50 325 TRP A CA 1
ATOM 2711 C C . TRP A 1 325 ? 15.983 11.787 -20.207 1.00 97.50 325 TRP A C 1
ATOM 2713 O O . TRP A 1 325 ? 16.846 11.892 -21.073 1.00 97.50 325 TRP A O 1
ATOM 2723 N N . GLN A 1 326 ? 15.199 10.708 -20.130 1.00 97.88 326 GLN A N 1
ATOM 2724 C CA . GLN A 1 326 ? 15.269 9.590 -21.079 1.00 97.88 326 GLN A CA 1
ATOM 2725 C C . GLN A 1 326 ? 14.942 10.034 -22.510 1.00 97.88 326 GLN A C 1
ATOM 2727 O O . GLN A 1 326 ? 15.635 9.638 -23.448 1.00 97.88 326 GLN A O 1
ATOM 2732 N N . ALA A 1 327 ? 13.918 10.875 -22.683 1.00 98.12 327 ALA A N 1
ATOM 2733 C CA . ALA A 1 327 ? 13.559 11.438 -23.981 1.00 98.12 327 ALA A CA 1
ATOM 2734 C C . ALA A 1 327 ? 14.680 12.329 -24.531 1.00 98.12 327 ALA A C 1
ATOM 2736 O O . ALA A 1 327 ? 15.092 12.155 -25.674 1.00 98.12 327 ALA A O 1
ATOM 2737 N N . TRP A 1 328 ? 15.233 13.220 -23.703 1.00 98.12 328 TRP A N 1
ATOM 2738 C CA . TRP A 1 328 ? 16.372 14.057 -24.078 1.00 98.12 328 TRP A CA 1
ATOM 2739 C C . TRP A 1 328 ? 17.581 13.217 -24.493 1.00 98.12 328 TRP A C 1
ATOM 2741 O O . TRP A 1 328 ? 18.126 13.417 -25.574 1.00 98.12 328 TRP A O 1
ATOM 2751 N N . ARG A 1 329 ? 17.948 12.216 -23.688 1.00 98.19 329 ARG A N 1
ATOM 2752 C CA . ARG A 1 329 ? 19.035 11.290 -24.011 1.00 98.19 329 ARG A CA 1
ATOM 2753 C C . ARG A 1 329 ? 18.771 10.604 -25.354 1.00 98.19 329 ARG A C 1
ATOM 2755 O O . ARG A 1 329 ? 19.653 10.590 -26.202 1.00 98.19 329 ARG A O 1
ATOM 2762 N N . SER A 1 330 ? 17.559 10.099 -25.582 1.00 97.69 330 SER A N 1
ATOM 2763 C CA . SER A 1 330 ? 17.183 9.455 -26.851 1.00 97.69 330 SER A CA 1
ATOM 2764 C C . SER A 1 330 ? 17.333 10.396 -28.050 1.00 97.69 330 SER A C 1
ATOM 2766 O O . SER A 1 330 ? 17.868 9.986 -29.076 1.00 97.69 330 SER A O 1
ATOM 2768 N N . LEU A 1 331 ? 16.930 11.663 -27.909 1.00 98.12 331 LEU A N 1
ATOM 2769 C CA . LEU A 1 331 ? 17.104 12.685 -28.946 1.00 98.12 331 LEU A CA 1
ATOM 2770 C C . LEU A 1 331 ? 18.581 12.972 -29.229 1.00 98.12 331 LEU A C 1
ATOM 2772 O O . LEU A 1 331 ? 18.975 13.041 -30.389 1.00 98.12 331 LEU A O 1
ATOM 2776 N N . VAL A 1 332 ? 19.407 13.096 -28.189 1.00 98.12 332 VAL A N 1
ATOM 2777 C CA . VAL A 1 332 ? 20.852 13.325 -28.338 1.00 98.12 332 VAL A CA 1
ATOM 2778 C C . VAL A 1 332 ? 21.524 12.145 -29.045 1.00 98.12 332 VAL A C 1
ATOM 2780 O O . VAL A 1 332 ? 22.282 12.355 -29.989 1.00 98.12 332 VAL A O 1
ATOM 2783 N N . TRP A 1 333 ? 21.205 10.907 -28.656 1.00 97.25 333 TRP A N 1
ATOM 2784 C CA . TRP A 1 333 ? 21.727 9.710 -29.326 1.00 97.25 333 TRP A CA 1
ATOM 2785 C C . TRP A 1 333 ? 21.258 9.604 -30.776 1.00 97.25 333 TRP A C 1
ATOM 2787 O O . TRP A 1 333 ? 22.054 9.254 -31.644 1.00 97.25 333 TRP A O 1
ATOM 2797 N N . ALA A 1 334 ? 19.994 9.924 -31.060 1.00 97.75 334 ALA A N 1
ATOM 2798 C CA . ALA A 1 334 ? 19.479 9.939 -32.425 1.00 97.75 334 ALA A CA 1
ATOM 2799 C C . ALA A 1 334 ? 20.208 10.982 -33.285 1.00 97.75 334 ALA A C 1
ATOM 2801 O O . ALA A 1 334 ? 20.652 10.659 -34.384 1.00 97.75 334 ALA A O 1
ATOM 2802 N N . ALA A 1 335 ? 20.407 12.195 -32.764 1.00 97.06 335 ALA A N 1
ATOM 2803 C CA . ALA A 1 335 ? 21.150 13.245 -33.453 1.00 97.06 335 ALA A CA 1
ATOM 2804 C C . ALA A 1 335 ? 22.619 12.855 -33.689 1.00 97.06 335 ALA A C 1
ATOM 2806 O O . ALA A 1 335 ? 23.160 13.105 -34.764 1.00 97.06 335 ALA A O 1
ATOM 2807 N N . HIS A 1 336 ? 23.267 12.215 -32.712 1.00 96.69 336 HIS A N 1
ATOM 2808 C CA . HIS A 1 336 ? 24.631 11.717 -32.875 1.00 96.69 336 HIS A CA 1
ATOM 2809 C C . HIS A 1 336 ? 24.709 10.629 -33.954 1.00 96.69 336 HIS A C 1
ATOM 2811 O O . HIS A 1 336 ? 25.518 10.745 -34.869 1.00 96.69 336 HIS A O 1
ATOM 2817 N N . ARG A 1 337 ? 23.804 9.640 -33.927 1.00 95.94 337 ARG A N 1
ATOM 2818 C CA . ARG A 1 337 ? 23.722 8.607 -34.973 1.00 95.94 337 ARG A CA 1
ATOM 2819 C C . ARG A 1 337 ? 23.474 9.196 -36.356 1.00 95.94 337 ARG A C 1
ATOM 2821 O O . ARG A 1 337 ? 24.090 8.750 -37.311 1.00 95.94 337 ARG A O 1
ATOM 2828 N N . GLN A 1 338 ? 22.607 10.200 -36.475 1.00 96.31 338 GLN A N 1
ATOM 2829 C CA . GLN A 1 338 ? 22.373 10.879 -37.752 1.00 96.31 338 GLN A CA 1
ATOM 2830 C C . GLN A 1 338 ? 23.639 11.553 -38.287 1.00 96.31 338 GLN A C 1
ATOM 2832 O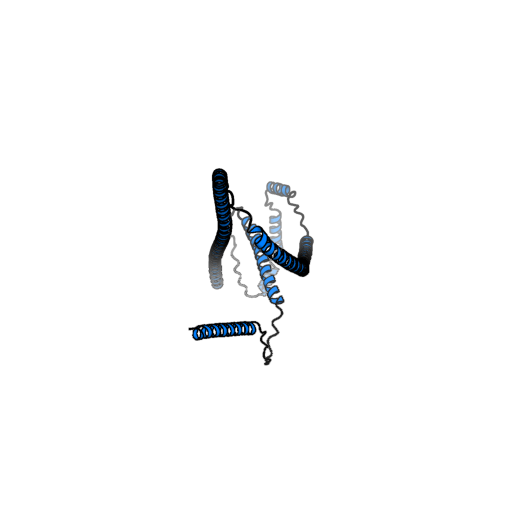 O . GLN A 1 338 ? 23.891 11.494 -39.485 1.00 96.31 338 GLN A O 1
ATOM 2837 N N . ARG A 1 339 ? 24.457 12.158 -37.417 1.00 97.25 339 ARG A N 1
ATOM 2838 C CA . ARG A 1 339 ? 25.746 12.743 -37.824 1.00 97.25 339 ARG A CA 1
ATOM 2839 C C . ARG A 1 339 ? 26.742 11.678 -38.269 1.00 97.25 339 ARG A C 1
ATOM 2841 O O . ARG A 1 339 ? 27.409 11.880 -39.273 1.00 97.25 339 ARG A O 1
ATOM 2848 N N . GLU A 1 340 ? 26.829 10.565 -37.547 1.00 96.75 340 GLU A N 1
ATOM 2849 C CA . GLU A 1 340 ? 27.673 9.425 -37.927 1.00 96.75 340 GLU A CA 1
ATOM 2850 C C . GLU A 1 340 ? 27.252 8.856 -39.289 1.00 96.75 340 GLU A C 1
ATOM 2852 O O . GLU A 1 340 ? 28.091 8.700 -40.168 1.00 96.75 340 GLU A O 1
ATOM 2857 N N . VAL A 1 341 ? 25.948 8.647 -39.509 1.00 96.88 341 VAL A N 1
ATOM 2858 C CA . VAL A 1 341 ? 25.409 8.201 -40.805 1.00 96.88 341 VAL A CA 1
ATOM 2859 C C . VAL A 1 341 ? 25.719 9.208 -41.914 1.00 96.88 341 VAL A C 1
ATOM 2861 O O . VAL A 1 341 ? 26.176 8.815 -42.979 1.00 96.88 341 VAL A O 1
ATOM 2864 N N . ALA A 1 342 ? 25.542 10.510 -41.677 1.00 97.06 342 ALA A N 1
ATOM 2865 C CA . ALA A 1 342 ? 25.883 11.525 -42.674 1.00 97.06 342 ALA A CA 1
ATOM 2866 C C . ALA A 1 342 ? 27.379 11.490 -43.042 1.00 97.06 342 ALA A C 1
ATOM 2868 O O . ALA A 1 342 ? 27.722 11.543 -44.221 1.00 97.06 342 ALA A O 1
ATOM 2869 N N . ARG A 1 343 ? 28.268 11.329 -42.051 1.00 96.38 343 ARG A N 1
ATOM 2870 C CA . ARG A 1 343 ? 29.717 11.202 -42.275 1.00 96.38 343 ARG A CA 1
ATOM 2871 C C . ARG A 1 343 ? 30.064 9.960 -43.092 1.00 96.38 343 ARG A C 1
ATOM 2873 O O . ARG A 1 343 ? 30.858 10.063 -44.025 1.00 96.38 343 ARG A O 1
ATOM 2880 N N . THR A 1 344 ? 29.488 8.803 -42.761 1.00 95.88 344 THR A N 1
ATOM 2881 C CA . THR A 1 344 ? 29.763 7.559 -43.495 1.00 95.88 344 THR A CA 1
ATOM 2882 C C . THR A 1 344 ? 29.194 7.607 -44.907 1.00 95.88 344 THR A C 1
ATOM 2884 O O . THR A 1 344 ? 29.877 7.215 -45.848 1.00 95.88 344 THR A O 1
ATOM 2887 N N . GLU A 1 345 ? 27.999 8.164 -45.102 1.00 97.12 345 GLU A N 1
ATOM 2888 C CA . GLU A 1 345 ? 27.448 8.373 -46.440 1.00 97.12 345 GLU A CA 1
ATOM 2889 C C . GLU A 1 345 ? 28.307 9.328 -47.281 1.00 97.12 345 GLU A C 1
ATOM 2891 O O . GLU A 1 345 ? 28.508 9.095 -48.472 1.00 97.12 345 GLU A O 1
ATOM 2896 N N . GLU A 1 346 ? 28.807 10.420 -46.700 1.00 96.88 346 GLU A N 1
ATOM 2897 C CA . GLU A 1 346 ? 29.721 11.333 -47.391 1.00 96.88 346 GLU A CA 1
ATOM 2898 C C . GLU A 1 346 ? 31.043 10.654 -47.761 1.00 96.88 346 GLU A C 1
ATOM 2900 O O . GLU A 1 346 ? 31.536 10.874 -48.869 1.00 96.88 346 GLU A O 1
ATOM 2905 N N . ALA A 1 347 ? 31.599 9.820 -46.877 1.00 96.38 347 ALA A N 1
ATOM 2906 C CA . ALA A 1 347 ? 32.793 9.027 -47.163 1.00 96.38 347 ALA A CA 1
ATOM 2907 C C . ALA A 1 347 ? 32.552 8.059 -48.333 1.00 96.38 347 ALA A C 1
ATOM 2909 O O . ALA A 1 347 ? 33.282 8.113 -49.320 1.00 96.38 347 ALA A O 1
ATOM 2910 N N . LEU A 1 348 ? 31.456 7.291 -48.301 1.00 96.88 348 LEU A N 1
ATOM 2911 C CA . LEU A 1 348 ? 31.076 6.378 -49.386 1.00 96.88 348 LEU A CA 1
ATOM 2912 C C . LEU A 1 348 ? 30.834 7.113 -50.712 1.00 96.88 348 LEU A C 1
ATOM 2914 O O . LEU A 1 348 ? 31.216 6.630 -51.776 1.00 96.88 348 LEU A O 1
ATOM 2918 N N . ARG A 1 349 ? 30.224 8.308 -50.683 1.00 96.94 349 ARG A N 1
ATOM 2919 C CA . ARG A 1 349 ? 30.060 9.139 -51.890 1.00 96.94 349 ARG A CA 1
ATOM 2920 C C . ARG A 1 349 ? 31.405 9.589 -52.461 1.00 96.94 349 ARG A C 1
ATOM 2922 O O . ARG A 1 349 ? 31.520 9.693 -53.679 1.00 96.94 349 ARG A O 1
ATOM 2929 N N . LYS A 1 350 ? 32.395 9.894 -51.617 1.00 96.38 350 LYS A N 1
ATOM 2930 C CA . LYS A 1 350 ? 33.745 10.270 -52.064 1.00 96.38 350 LYS A CA 1
ATOM 2931 C C . LYS A 1 350 ? 34.480 9.075 -52.664 1.00 96.38 350 LYS A C 1
ATOM 2933 O O . LYS A 1 350 ? 35.005 9.215 -53.762 1.00 96.38 350 LYS A O 1
ATOM 2938 N N . GLU A 1 351 ? 34.446 7.921 -52.002 1.00 95.00 351 GLU A N 1
ATOM 2939 C CA . GLU A 1 351 ? 35.038 6.680 -52.516 1.00 95.00 351 GLU A CA 1
ATOM 2940 C C . GLU A 1 351 ? 34.421 6.284 -53.861 1.00 95.00 351 GLU A C 1
ATOM 2942 O O . GLU A 1 351 ? 35.147 6.051 -54.818 1.00 95.00 351 GLU A O 1
ATOM 2947 N N . ASN A 1 352 ? 33.091 6.320 -53.990 1.00 94.50 352 ASN A N 1
ATOM 2948 C CA . ASN A 1 352 ? 32.417 5.989 -55.249 1.00 94.50 352 ASN A CA 1
ATOM 2949 C C . ASN A 1 352 ? 32.785 6.951 -56.398 1.00 94.50 352 ASN A C 1
ATOM 2951 O O . ASN A 1 352 ? 32.886 6.551 -57.551 1.00 94.50 352 ASN A O 1
ATOM 2955 N N . ARG A 1 353 ? 33.016 8.239 -56.105 1.00 95.75 353 ARG A N 1
ATOM 2956 C CA . ARG A 1 353 ? 33.535 9.177 -57.118 1.00 95.75 353 ARG A CA 1
ATOM 2957 C C . ARG A 1 353 ? 34.965 8.825 -57.524 1.00 95.75 353 ARG A C 1
ATOM 2959 O O . ARG A 1 353 ? 35.292 8.923 -58.697 1.00 95.75 353 ARG A O 1
ATOM 2966 N N . GLN A 1 354 ? 35.809 8.430 -56.572 1.00 94.19 354 GLN A N 1
ATOM 2967 C CA . GLN A 1 354 ? 37.186 8.022 -56.854 1.00 94.19 354 GLN A CA 1
ATOM 2968 C C . GLN A 1 354 ? 37.242 6.734 -57.682 1.00 94.19 354 GLN A C 1
ATOM 2970 O O . GLN A 1 354 ? 38.023 6.669 -58.624 1.00 94.1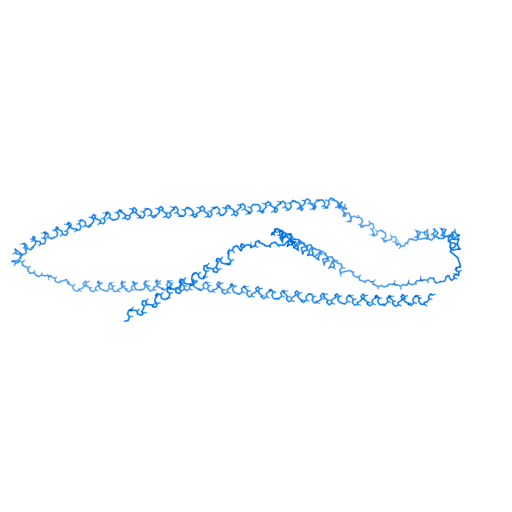9 354 GLN A O 1
ATOM 2975 N N . THR A 1 355 ? 36.397 5.741 -57.390 1.00 91.75 355 THR A N 1
ATOM 2976 C CA . THR A 1 355 ? 36.337 4.497 -58.172 1.00 91.75 355 THR A CA 1
ATOM 2977 C C . THR A 1 355 ? 35.821 4.727 -59.589 1.00 91.75 355 THR A C 1
ATOM 2979 O O . THR A 1 355 ? 36.341 4.120 -60.518 1.00 91.75 355 THR A O 1
ATOM 2982 N N . GLN A 1 356 ? 34.842 5.620 -59.778 1.00 90.00 356 GLN A N 1
ATOM 2983 C CA . GLN A 1 356 ? 34.378 6.014 -61.115 1.00 90.00 356 GLN A CA 1
ATOM 2984 C C . GLN A 1 356 ? 35.492 6.683 -61.923 1.00 90.00 356 GLN A C 1
ATOM 2986 O O . GLN A 1 356 ? 35.713 6.307 -63.067 1.00 90.00 356 GLN A O 1
ATOM 2991 N N . LEU A 1 357 ? 36.234 7.610 -61.312 1.00 92.25 357 LEU A N 1
ATOM 2992 C CA . LEU A 1 357 ? 37.373 8.255 -61.968 1.00 92.25 357 LEU A CA 1
ATOM 2993 C C . LEU A 1 357 ? 38.483 7.257 -62.322 1.00 92.25 357 LEU A C 1
ATOM 2995 O O . LEU A 1 357 ? 39.063 7.374 -63.393 1.00 92.25 357 LEU A O 1
ATOM 2999 N N . ALA A 1 358 ? 38.756 6.277 -61.454 1.00 86.19 358 ALA A N 1
ATOM 3000 C CA . ALA A 1 358 ? 39.734 5.225 -61.731 1.00 86.19 358 ALA A CA 1
ATOM 3001 C C . ALA A 1 358 ? 39.301 4.331 -62.909 1.00 86.19 358 ALA A C 1
ATOM 3003 O O . ALA A 1 358 ? 40.108 4.034 -63.780 1.00 86.19 358 ALA A O 1
ATOM 3004 N N . ALA A 1 359 ? 38.016 3.966 -62.981 1.00 85.94 359 ALA A N 1
ATOM 3005 C CA . ALA A 1 359 ? 37.469 3.152 -64.068 1.00 85.94 359 ALA A CA 1
ATOM 3006 C C . ALA A 1 359 ? 37.380 3.887 -65.421 1.00 85.94 359 ALA A C 1
ATOM 3008 O O . ALA A 1 359 ? 37.282 3.235 -66.452 1.00 85.94 359 ALA A O 1
ATOM 3009 N N . GLU A 1 360 ? 37.364 5.224 -65.426 1.00 85.38 360 GLU A N 1
ATOM 3010 C CA . GLU A 1 360 ? 37.415 6.044 -66.648 1.00 85.38 360 GLU A CA 1
ATOM 3011 C C . GLU A 1 360 ? 38.852 6.312 -67.129 1.00 85.38 360 GLU A C 1
ATOM 3013 O O . GLU A 1 360 ? 39.041 6.746 -68.267 1.00 85.38 360 GLU A O 1
ATOM 3018 N N . SER A 1 361 ? 39.856 6.105 -66.268 1.00 75.06 361 SER A N 1
ATOM 3019 C CA . SER A 1 361 ? 41.275 6.301 -66.593 1.00 75.06 361 SER A CA 1
ATOM 3020 C C . SER A 1 361 ? 42.003 5.046 -67.091 1.00 75.06 361 SER A C 1
ATOM 3022 O O . SER A 1 361 ? 43.123 5.185 -67.586 1.00 75.06 361 SER A O 1
ATOM 3024 N N . ASP A 1 362 ? 41.374 3.874 -66.969 1.00 54.50 362 ASP A N 1
ATOM 3025 C CA . ASP A 1 362 ? 41.806 2.585 -67.537 1.00 54.50 362 ASP A CA 1
ATOM 3026 C C . ASP A 1 362 ? 41.150 2.348 -68.910 1.00 54.50 362 ASP A C 1
ATOM 3028 O O . ASP A 1 362 ? 41.840 1.826 -69.820 1.00 54.50 362 ASP A O 1
#

Sequence (362 aa):
SNKASVKKKNDTDQWRKRVLKASEFAVSEVFSHKKTHSGNSRLVAPLQSLDQFADHDDAYSEAQALLGDWLGTKLRLELEMDDEDDPRNTAENTQPAAFAHNYSNFDDLYARLAEEEEQSVVNSFLQNLMEQELLDSRMVEELSLNDGETRKKFRNPVVTMEARHQQVRENRLRRDAERKKQLMEKEAQREARKEAKRREWEEEMKKKQEECREEKMLQKEMMKLRRQMEERRGLERRVRQREREQEVQKEVRSAQPIPIPPTKQKHLQESHQQLEQDIQTLIHMSKLKCLHRHFSGWHSVVLDKKLCMDKVVALCNWRRRLKAWQAWRSLVWAAHRQREVARTEEALRKENRQTQLAAESD

pLDDT: mean 77.74, std 20.16, range [30.08, 98.19]

InterPro domains:
  IPR052270 Centrosome-associated contractile fiber protein [PTHR22028] (7-360)